Protein AF-A0A7H4PEQ5-F1 (afdb_monomer_lite)

Organism: NCBI:txid1134687

Foldseek 3Di:
DVVVPDCVVLVVCCVPVVVVNVVVLLVVVVVCVVVVLLVLCCVPPNDPVSVCCCVPPVVVVVVVQVVLLVVCCVVPVVCVVPSNLVSDDPVCNVVVVVVVVVVVVVVVVSVLLSVQVVVVVCVVVVNDDDFDWDQPDPPDPSRIDGPVSVVVVVVVVVVLCVVQVDPVSSVVVVSVVVLVVLLVVLVVVLCCCCPVVVDDPVVSVVSSVVSNSD

pLDDT: mean 78.11, std 10.8, range [40.56, 95.12]

Secondary structure (DSSP, 8-state):
-TTTT-HHHHHHHHHHHHHHHHHHHHHHHHHHHHHHHHHHHHHHH-HHHHHHHIIIIIHHHHHHHHHHHHHHHHH-GGGGGSHHHHTS-GGGHHHHHHHHHHHHHHHHHHHHHHHHHHHHHHHHTTSS----PEES-SS-TT-EE-HHHHHHHHHHHHHHHHHH-SHHHHHHHHHHHHHHHHHHHHHHHHHHHHHTS---HHHHHHHHHHHTT-

Sequence (214 aa):
MLQALNPYWAVHFFLEYKTVSFVALGAVVLSITGVEALYADMGHFGKLPIRLAWFSVVLPSLVLNYFGQGALLLKHPEAIKNPFFLLAPEWALIPMLIIAALATVIASQAVISGVFSLTRQAVRLGYLSPMRIIHTSEMESGQIYIPFINWLLYISVVIVIVNFEHSSNLAAAYGIAVTGTMVLTTILFTTVARQNWHWNKFIVALLFGCLYVH

Structure (mmCIF, N/CA/C/O backbone):
data_AF-A0A7H4PEQ5-F1
#
_entry.id   AF-A0A7H4PEQ5-F1
#
loop_
_atom_site.group_PDB
_atom_site.id
_atom_site.type_symbol
_atom_site.label_atom_id
_atom_site.label_alt_id
_atom_site.label_comp_id
_atom_site.label_asym_id
_atom_site.label_entity_id
_atom_site.label_seq_id
_atom_site.pdbx_PDB_ins_code
_atom_site.Cartn_x
_atom_site.Cartn_y
_atom_site.Cartn_z
_atom_site.occupancy
_atom_site.B_iso_or_equiv
_atom_site.auth_seq_id
_atom_site.auth_comp_id
_atom_site.auth_asym_id
_atom_site.auth_atom_id
_atom_site.pdbx_PDB_model_num
ATOM 1 N N . MET A 1 1 ? 7.332 -13.422 -22.592 1.00 53.09 1 MET A N 1
ATOM 2 C CA . MET A 1 1 ? 6.276 -13.580 -21.564 1.00 53.09 1 MET A CA 1
ATOM 3 C C . MET A 1 1 ? 6.271 -14.969 -20.932 1.00 53.09 1 MET A C 1
ATOM 5 O O . MET A 1 1 ? 6.433 -15.031 -19.727 1.00 53.09 1 MET A O 1
ATOM 9 N N . LEU A 1 2 ? 6.175 -16.071 -21.690 1.00 57.81 2 LEU A N 1
ATOM 10 C CA . LEU A 1 2 ? 6.114 -17.436 -21.120 1.00 57.81 2 LEU A CA 1
ATOM 11 C C . LEU A 1 2 ? 7.301 -17.813 -20.209 1.00 57.81 2 LEU A C 1
ATOM 13 O O . LEU A 1 2 ? 7.101 -18.468 -19.194 1.00 57.81 2 LEU A O 1
ATOM 17 N N . GLN A 1 3 ? 8.519 -17.349 -20.509 1.00 64.44 3 GLN A N 1
ATOM 18 C CA . GLN A 1 3 ? 9.679 -17.574 -19.633 1.00 64.44 3 GLN A CA 1
ATOM 19 C C . GLN A 1 3 ? 9.633 -16.758 -18.331 1.00 64.44 3 GLN A C 1
ATOM 21 O O . GLN A 1 3 ? 10.151 -17.227 -17.328 1.00 64.44 3 GLN A O 1
ATOM 26 N N . ALA A 1 4 ? 8.988 -15.585 -18.310 1.00 60.53 4 ALA A N 1
ATOM 27 C CA . ALA A 1 4 ? 8.902 -14.740 -17.112 1.00 60.53 4 ALA A CA 1
ATOM 28 C C . ALA A 1 4 ? 7.968 -15.326 -16.036 1.00 60.53 4 ALA A C 1
ATOM 30 O O . ALA A 1 4 ? 8.094 -14.992 -14.865 1.00 60.53 4 ALA A O 1
ATOM 31 N N . LEU A 1 5 ? 7.054 -16.217 -16.432 1.00 67.56 5 LEU A N 1
ATOM 32 C CA . LEU A 1 5 ? 6.169 -16.958 -15.530 1.00 67.56 5 LEU A CA 1
ATOM 33 C C . LEU A 1 5 ? 6.799 -18.262 -15.014 1.00 67.56 5 LEU A C 1
ATOM 35 O O . LEU A 1 5 ? 6.180 -18.957 -14.212 1.00 67.56 5 LEU A O 1
ATOM 39 N N . ASN A 1 6 ? 7.998 -18.630 -15.480 1.00 76.75 6 ASN A N 1
ATOM 40 C CA . ASN A 1 6 ? 8.637 -19.870 -15.059 1.00 76.75 6 ASN A CA 1
ATOM 41 C C . ASN A 1 6 ? 9.266 -19.694 -13.659 1.00 76.75 6 ASN A C 1
ATOM 43 O O . ASN A 1 6 ? 10.224 -18.923 -13.527 1.00 76.75 6 ASN A O 1
ATOM 47 N N . PRO A 1 7 ? 8.795 -20.431 -12.630 1.00 74.19 7 PRO A N 1
ATOM 48 C CA . PRO A 1 7 ? 9.304 -20.319 -11.261 1.00 74.19 7 PRO A CA 1
ATOM 49 C C . PRO A 1 7 ? 10.787 -20.689 -11.140 1.00 74.19 7 PRO A C 1
ATOM 51 O O . PRO A 1 7 ? 11.443 -20.264 -10.191 1.00 74.19 7 PRO A O 1
ATOM 54 N N . TYR A 1 8 ? 11.340 -21.416 -12.118 1.00 81.06 8 TYR A N 1
ATOM 55 C CA . TYR A 1 8 ? 12.767 -21.716 -12.208 1.00 81.06 8 TYR A CA 1
ATOM 56 C C . TYR A 1 8 ? 13.640 -20.461 -12.089 1.00 81.06 8 TYR A C 1
ATOM 58 O O . TYR A 1 8 ? 14.633 -20.477 -11.369 1.00 81.06 8 TYR A O 1
ATOM 66 N N . TRP A 1 9 ? 13.255 -19.352 -12.731 1.00 78.94 9 TRP A N 1
ATOM 67 C CA . TRP A 1 9 ? 14.039 -18.114 -12.686 1.00 78.94 9 TRP A CA 1
ATOM 68 C C . TRP A 1 9 ? 14.017 -17.451 -11.317 1.00 78.94 9 TRP A C 1
ATOM 70 O O . TRP A 1 9 ? 15.038 -16.922 -10.891 1.00 78.94 9 TRP A O 1
ATOM 80 N N . ALA A 1 10 ? 12.888 -17.518 -10.607 1.00 72.56 10 ALA A N 1
ATOM 81 C CA . ALA A 1 10 ? 12.806 -17.023 -9.240 1.00 72.56 10 ALA A CA 1
ATOM 82 C C . ALA A 1 10 ? 13.719 -17.846 -8.320 1.00 72.56 10 ALA A C 1
ATOM 84 O O . ALA A 1 10 ? 14.549 -17.280 -7.615 1.00 72.56 10 ALA A O 1
ATOM 85 N N . VAL A 1 11 ? 13.636 -19.180 -8.384 1.00 79.44 11 VAL A N 1
ATOM 86 C CA . VAL A 1 11 ? 14.486 -20.078 -7.582 1.00 79.44 11 VAL A CA 1
ATOM 87 C C . VAL A 1 11 ? 15.968 -19.862 -7.889 1.00 79.44 11 VAL A C 1
ATOM 89 O O . VAL A 1 11 ? 16.766 -19.688 -6.972 1.00 79.44 11 VAL A O 1
ATOM 92 N N . HIS A 1 12 ? 16.336 -19.804 -9.169 1.00 82.69 12 HIS A N 1
ATOM 93 C CA . HIS A 1 12 ? 17.710 -19.537 -9.586 1.00 82.69 12 HIS A CA 1
ATOM 94 C C . HIS A 1 12 ? 18.191 -18.165 -9.100 1.00 82.69 12 HIS A C 1
ATOM 96 O O . HIS A 1 12 ? 19.315 -18.036 -8.626 1.00 82.69 12 HIS A O 1
ATOM 102 N N . PHE A 1 13 ? 17.337 -17.140 -9.164 1.00 78.75 13 PHE A N 1
ATOM 103 C CA . PHE A 1 13 ? 17.663 -15.812 -8.660 1.00 78.75 13 PHE A CA 1
ATOM 104 C C . PHE A 1 13 ? 17.960 -15.830 -7.156 1.00 78.75 13 PHE A C 1
ATOM 106 O O . PHE A 1 13 ? 18.953 -15.238 -6.745 1.00 78.75 13 PHE A O 1
ATOM 113 N N . PHE A 1 14 ? 17.170 -16.542 -6.344 1.00 79.62 14 PHE A N 1
ATOM 114 C CA . PHE A 1 14 ? 17.426 -16.692 -4.903 1.00 79.62 14 PHE A CA 1
ATOM 115 C C . PHE A 1 14 ? 18.704 -17.470 -4.585 1.00 79.62 14 PHE A C 1
ATOM 117 O O . PHE A 1 14 ? 19.413 -17.119 -3.640 1.00 79.62 14 PHE A O 1
ATOM 124 N N . LEU A 1 15 ? 18.999 -18.518 -5.354 1.00 83.56 15 LEU A N 1
ATOM 125 C CA . LEU A 1 15 ? 20.190 -19.343 -5.149 1.00 83.56 15 LEU A CA 1
ATOM 126 C C . LEU A 1 15 ? 21.478 -18.596 -5.516 1.00 83.56 15 LEU A C 1
ATOM 128 O O . LEU A 1 15 ? 22.458 -18.682 -4.773 1.00 83.56 15 LEU A O 1
ATOM 132 N N . GLU A 1 16 ? 21.447 -17.840 -6.614 1.00 83.94 16 GLU A N 1
ATOM 133 C CA . GLU A 1 16 ? 22.607 -17.136 -7.164 1.00 83.94 16 GLU A CA 1
ATOM 134 C C . GLU A 1 16 ? 22.878 -15.808 -6.439 1.00 83.94 16 GLU A C 1
ATOM 136 O O . GLU A 1 16 ? 24.006 -15.528 -6.037 1.00 83.94 16 GLU A O 1
ATOM 141 N N . TYR A 1 17 ? 21.838 -14.996 -6.210 1.00 77.19 17 TYR A N 1
ATOM 142 C CA . TYR A 1 17 ? 21.989 -13.605 -5.766 1.00 77.19 17 TYR A CA 1
ATOM 143 C C . TYR A 1 17 ? 21.613 -13.352 -4.299 1.00 77.19 17 TYR A C 1
ATOM 145 O O . TYR A 1 17 ? 21.688 -12.206 -3.858 1.00 77.19 17 TYR A O 1
ATOM 153 N N . LYS A 1 18 ? 21.256 -14.397 -3.534 1.00 80.38 18 LYS A N 1
ATOM 154 C CA . LYS A 1 18 ? 21.030 -14.448 -2.069 1.00 80.38 18 LYS A CA 1
ATOM 155 C C . LYS A 1 18 ? 20.642 -13.114 -1.416 1.00 80.38 18 LYS A C 1
ATOM 157 O O . LYS A 1 18 ? 19.459 -12.828 -1.259 1.00 80.38 18 LYS A O 1
ATOM 162 N N . THR A 1 19 ? 21.624 -12.298 -1.021 1.00 71.31 19 THR A N 1
ATOM 163 C CA . THR A 1 19 ? 21.421 -11.014 -0.331 1.00 71.31 19 THR A CA 1
ATOM 164 C C . THR A 1 19 ? 20.636 -10.007 -1.173 1.00 71.31 19 THR A C 1
ATOM 166 O O . THR A 1 19 ? 19.740 -9.346 -0.660 1.00 71.31 19 THR A O 1
ATOM 169 N N . VAL A 1 20 ? 20.922 -9.907 -2.472 1.00 73.56 20 VAL A N 1
ATOM 170 C CA . VAL A 1 20 ? 20.183 -9.030 -3.395 1.00 73.56 20 VAL A CA 1
ATOM 171 C C . VAL A 1 20 ? 18.757 -9.539 -3.576 1.00 73.56 20 VAL A C 1
ATOM 173 O O . VAL A 1 20 ? 17.820 -8.747 -3.587 1.00 73.56 20 VAL A O 1
ATOM 176 N N . SER A 1 21 ? 18.568 -10.856 -3.643 1.00 69.00 21 SER A N 1
ATOM 177 C CA . SER A 1 21 ? 17.240 -11.470 -3.741 1.00 69.00 21 SER A CA 1
ATOM 178 C C . SER A 1 21 ? 16.410 -11.253 -2.479 1.00 69.00 21 SER A C 1
ATOM 180 O O . SER A 1 21 ? 15.207 -11.022 -2.562 1.00 69.00 21 SER A O 1
ATOM 182 N N . PHE A 1 22 ? 17.055 -11.258 -1.312 1.00 69.38 22 PHE A N 1
ATOM 183 C CA . PHE A 1 22 ? 16.429 -10.910 -0.042 1.00 69.38 22 PHE A CA 1
ATOM 184 C C . PHE A 1 22 ? 15.996 -9.437 -0.001 1.00 69.38 22 PHE A C 1
ATOM 186 O O . PHE A 1 22 ? 14.873 -9.136 0.392 1.00 69.38 22 PHE A O 1
ATOM 193 N N . VAL A 1 23 ? 16.834 -8.512 -0.476 1.00 69.19 23 VAL A N 1
ATOM 194 C CA . VAL A 1 23 ? 16.448 -7.093 -0.595 1.00 69.19 23 VAL A CA 1
ATOM 195 C C . VAL A 1 23 ? 15.315 -6.912 -1.615 1.00 69.19 23 VAL A C 1
ATOM 197 O O . VAL A 1 23 ? 14.383 -6.147 -1.374 1.00 69.19 23 VAL A O 1
ATOM 200 N N . ALA A 1 24 ? 15.341 -7.655 -2.724 1.00 72.44 24 ALA A N 1
ATOM 201 C CA . ALA A 1 24 ? 14.288 -7.632 -3.735 1.00 72.44 24 ALA A CA 1
ATOM 202 C C . ALA A 1 24 ? 12.939 -8.144 -3.198 1.00 72.44 24 ALA A C 1
ATOM 204 O O . ALA A 1 24 ? 11.901 -7.606 -3.579 1.00 72.44 24 ALA A O 1
ATOM 205 N N . LEU A 1 25 ? 12.932 -9.117 -2.275 1.00 71.12 25 LEU A N 1
ATOM 206 C CA . LEU A 1 25 ? 11.709 -9.524 -1.572 1.00 71.12 25 LEU A CA 1
ATOM 207 C C . LEU A 1 25 ? 11.070 -8.355 -0.824 1.00 71.12 25 LEU A C 1
ATOM 2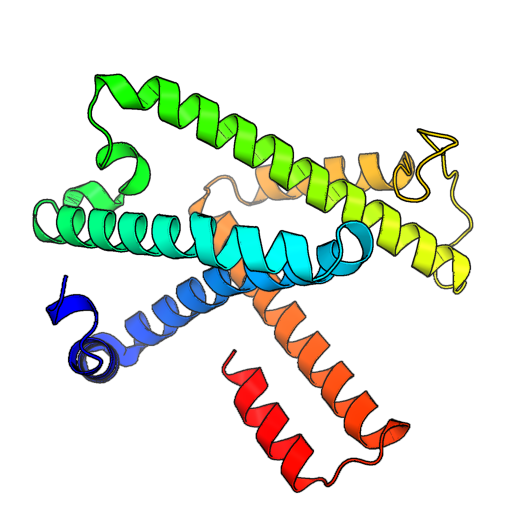09 O O . LEU A 1 25 ? 9.855 -8.223 -0.873 1.00 71.12 25 LEU A O 1
ATOM 213 N N . GLY A 1 26 ? 11.859 -7.463 -0.219 1.00 65.69 26 GLY A N 1
ATOM 214 C CA . GLY A 1 26 ? 11.329 -6.253 0.415 1.00 65.69 26 GLY A CA 1
ATOM 215 C C . GLY A 1 26 ? 10.531 -5.375 -0.557 1.00 65.69 26 GLY A C 1
ATOM 216 O O . GLY A 1 26 ? 9.466 -4.875 -0.205 1.00 65.69 26 GLY A O 1
ATOM 217 N N . ALA A 1 27 ? 10.986 -5.248 -1.809 1.00 69.12 27 ALA A N 1
ATOM 218 C CA . ALA A 1 27 ? 10.250 -4.536 -2.857 1.00 69.12 27 ALA A CA 1
ATOM 219 C C . ALA A 1 27 ? 8.964 -5.272 -3.288 1.00 69.12 27 ALA A C 1
ATOM 221 O O . ALA A 1 27 ? 7.963 -4.630 -3.602 1.00 69.12 27 ALA A O 1
ATOM 222 N N . VAL A 1 28 ? 8.967 -6.610 -3.273 1.00 73.31 28 VAL A N 1
ATOM 223 C CA . VAL A 1 28 ? 7.765 -7.422 -3.529 1.00 73.31 28 VAL A CA 1
ATOM 224 C C . VAL A 1 28 ? 6.752 -7.258 -2.399 1.00 73.31 28 VAL A C 1
ATOM 226 O O . VAL A 1 28 ? 5.585 -6.995 -2.678 1.00 73.31 28 VAL A O 1
ATOM 229 N N . VAL A 1 29 ? 7.187 -7.325 -1.141 1.00 66.81 29 VAL A N 1
ATOM 230 C CA . VAL A 1 29 ? 6.341 -7.068 0.035 1.00 66.81 29 VAL A CA 1
ATOM 231 C C . VAL A 1 29 ? 5.721 -5.677 -0.073 1.00 66.81 29 VAL A C 1
ATOM 233 O O . VAL A 1 29 ? 4.505 -5.540 -0.012 1.00 66.81 29 VAL A O 1
ATOM 236 N N . LEU A 1 30 ? 6.524 -4.657 -0.392 1.00 67.19 30 LEU A N 1
ATOM 237 C CA . LEU A 1 30 ? 6.064 -3.291 -0.661 1.00 67.19 30 LEU A CA 1
ATOM 238 C C . LEU A 1 30 ? 5.011 -3.183 -1.776 1.00 67.19 30 LEU A C 1
ATOM 240 O O . LEU A 1 30 ? 4.223 -2.246 -1.754 1.00 67.19 30 LEU A O 1
ATOM 244 N N . SER A 1 31 ? 4.968 -4.106 -2.740 1.00 70.31 31 SER A N 1
ATOM 245 C CA . SER A 1 31 ? 3.907 -4.128 -3.758 1.00 70.31 31 SER A CA 1
ATOM 246 C C . SER A 1 31 ? 2.585 -4.704 -3.229 1.00 70.31 31 SER A C 1
ATOM 248 O O . SER A 1 31 ? 1.511 -4.327 -3.698 1.00 70.31 31 SER A O 1
ATOM 250 N N . ILE A 1 32 ? 2.651 -5.583 -2.223 1.00 66.44 32 ILE A N 1
ATOM 251 C CA . ILE A 1 32 ? 1.494 -6.237 -1.595 1.00 66.44 32 ILE A CA 1
ATOM 252 C C . ILE A 1 32 ? 0.783 -5.288 -0.621 1.00 66.44 32 ILE A C 1
ATOM 254 O O . ILE A 1 32 ? -0.436 -5.363 -0.482 1.00 66.44 32 ILE A O 1
ATOM 258 N N . THR A 1 33 ? 1.496 -4.340 -0.014 1.00 66.31 33 THR A N 1
ATOM 259 C CA . THR A 1 33 ? 0.943 -3.355 0.943 1.00 66.31 33 THR A CA 1
ATOM 260 C C . THR A 1 33 ? -0.212 -2.528 0.363 1.00 66.31 33 THR A C 1
ATOM 262 O O . THR A 1 33 ? -1.133 -2.144 1.082 1.00 66.31 33 THR A O 1
ATOM 265 N N . GLY A 1 34 ? -0.235 -2.310 -0.957 1.00 64.44 34 GLY A N 1
ATOM 266 C CA . GLY A 1 34 ? -1.354 -1.654 -1.642 1.00 64.44 34 GLY A CA 1
ATOM 267 C C . GLY A 1 34 ? -2.674 -2.435 -1.553 1.00 64.44 34 GLY A C 1
ATOM 268 O O . GLY A 1 34 ? -3.752 -1.842 -1.602 1.00 64.44 34 GLY A O 1
ATOM 269 N N . VAL A 1 35 ? -2.609 -3.757 -1.374 1.00 66.19 35 VAL A N 1
ATOM 270 C CA . VAL A 1 35 ? -3.782 -4.630 -1.212 1.00 66.19 35 VAL A CA 1
ATOM 271 C C . VAL A 1 35 ? -4.414 -4.464 0.173 1.00 66.19 35 VAL A C 1
ATOM 273 O O . VAL A 1 35 ? -5.633 -4.570 0.302 1.00 66.19 35 VAL A O 1
ATOM 276 N N . GLU A 1 36 ? -3.630 -4.153 1.206 1.00 64.62 36 GLU A N 1
ATOM 277 C CA . GLU A 1 36 ? -4.155 -3.904 2.557 1.00 64.62 36 GLU A CA 1
ATOM 278 C C . GLU A 1 36 ? -4.997 -2.626 2.607 1.00 64.62 36 GLU A C 1
ATOM 280 O O . GLU A 1 36 ? -6.081 -2.615 3.194 1.00 64.62 36 GLU A O 1
ATOM 285 N N . ALA A 1 37 ? -4.548 -1.569 1.921 1.00 63.56 37 ALA A N 1
ATOM 286 C CA . ALA A 1 37 ? -5.325 -0.342 1.761 1.00 63.56 37 ALA A CA 1
ATOM 287 C C . ALA A 1 37 ? -6.653 -0.614 1.030 1.00 63.56 37 ALA A C 1
ATOM 289 O O . ALA A 1 37 ? -7.713 -0.170 1.468 1.00 63.56 37 ALA A O 1
ATOM 290 N N . LEU A 1 38 ? -6.618 -1.443 -0.019 1.00 66.38 38 LEU A N 1
ATOM 291 C CA . LEU A 1 38 ? -7.815 -1.878 -0.740 1.00 66.38 38 LEU A CA 1
ATOM 292 C C . LEU A 1 38 ? -8.780 -2.681 0.153 1.00 66.38 38 LEU A C 1
ATOM 294 O O . LEU A 1 38 ? -9.998 -2.589 -0.002 1.00 66.38 38 LEU A O 1
ATOM 298 N N . TYR A 1 39 ? -8.249 -3.470 1.092 1.00 61.69 39 TYR A N 1
ATOM 299 C CA . TYR A 1 39 ? -9.054 -4.210 2.062 1.00 61.69 39 TYR A CA 1
ATOM 300 C C . TYR A 1 39 ? -9.727 -3.279 3.078 1.00 61.69 39 TYR A C 1
ATOM 302 O O . TYR A 1 39 ? -10.905 -3.466 3.387 1.00 61.69 39 TYR A O 1
ATOM 310 N N . ALA A 1 40 ? -9.027 -2.245 3.553 1.00 61.09 40 ALA A N 1
ATOM 311 C CA . ALA A 1 40 ? -9.605 -1.229 4.434 1.00 61.09 40 ALA A CA 1
ATOM 312 C C . ALA A 1 40 ? -10.780 -0.484 3.765 1.00 61.09 40 ALA A C 1
ATOM 314 O O . ALA A 1 40 ? -11.806 -0.233 4.405 1.00 61.09 40 ALA A O 1
ATOM 315 N N . ASP A 1 41 ? -10.683 -0.232 2.458 1.00 64.19 41 ASP A N 1
ATOM 316 C CA . ASP A 1 41 ? -11.733 0.422 1.669 1.00 64.19 41 ASP A CA 1
ATOM 317 C C . ASP A 1 41 ? -12.949 -0.479 1.368 1.00 64.19 41 ASP A C 1
ATOM 319 O O . ASP A 1 41 ? -14.023 0.021 1.007 1.00 64.19 41 ASP A O 1
ATOM 323 N N . MET A 1 42 ? -12.863 -1.800 1.603 1.00 65.56 42 MET A N 1
ATOM 324 C CA . MET A 1 42 ? -14.026 -2.699 1.488 1.00 65.56 42 MET A CA 1
ATOM 325 C C . MET A 1 42 ? -15.165 -2.326 2.436 1.00 65.56 42 MET A C 1
ATOM 327 O O . MET A 1 42 ? -16.320 -2.627 2.129 1.00 65.56 42 MET A O 1
ATOM 331 N N . GLY A 1 43 ? -14.867 -1.652 3.550 1.00 58.31 43 GLY A N 1
ATOM 332 C CA . GLY A 1 43 ? -15.881 -1.152 4.477 1.00 58.31 43 GLY A CA 1
ATOM 333 C C . GLY A 1 43 ? -16.780 -0.059 3.886 1.00 58.31 43 GLY A C 1
ATOM 334 O O . GLY A 1 43 ? -17.923 0.058 4.315 1.00 58.31 43 GLY A O 1
ATOM 335 N N . HIS A 1 44 ? -16.296 0.704 2.897 1.00 61.78 44 HIS A N 1
ATOM 336 C CA . HIS A 1 44 ? -17.050 1.788 2.250 1.00 61.78 44 HIS A CA 1
ATOM 337 C C . HIS A 1 44 ? -17.716 1.351 0.940 1.00 61.78 44 HIS A C 1
ATOM 339 O O . HIS A 1 44 ? -18.877 1.669 0.707 1.00 61.78 44 HIS A O 1
ATOM 345 N N . PHE A 1 45 ? -17.004 0.605 0.088 1.00 68.81 45 PHE A N 1
ATOM 346 C CA . PHE A 1 45 ? -17.484 0.261 -1.261 1.00 68.81 45 PHE A CA 1
ATOM 347 C C . PHE A 1 45 ? -18.079 -1.149 -1.375 1.00 68.81 45 PHE A C 1
ATOM 349 O O . PHE A 1 45 ? -18.736 -1.481 -2.363 1.00 68.81 45 PHE A O 1
ATOM 356 N N . GLY A 1 46 ? -17.849 -2.000 -0.374 1.00 73.50 46 GLY A N 1
ATOM 357 C CA . GLY A 1 46 ? -18.236 -3.404 -0.402 1.00 73.50 46 GLY A CA 1
ATOM 358 C C . GLY A 1 46 ? -17.293 -4.290 -1.225 1.00 73.50 46 GLY A C 1
ATOM 359 O O . GLY A 1 46 ? -16.508 -3.857 -2.067 1.00 73.50 46 GLY A O 1
ATOM 360 N N . LYS A 1 47 ? -17.382 -5.601 -0.982 1.00 80.56 47 LYS A N 1
ATOM 361 C CA . LYS A 1 47 ? -16.454 -6.611 -1.527 1.00 80.56 47 LYS A CA 1
ATOM 362 C C . LYS A 1 47 ? -16.532 -6.822 -3.046 1.00 80.56 47 LYS A C 1
ATOM 364 O O . LYS A 1 47 ? -15.537 -7.205 -3.657 1.00 80.56 47 LYS A O 1
ATOM 369 N N . LEU A 1 48 ? -17.711 -6.652 -3.652 1.00 83.44 48 LEU A N 1
ATOM 370 C CA . LEU A 1 48 ? -17.953 -7.021 -5.054 1.00 83.44 48 LEU A CA 1
ATOM 371 C C . LEU A 1 48 ? -17.352 -6.008 -6.050 1.00 83.44 48 LEU A C 1
ATOM 373 O O . LEU A 1 48 ? -16.620 -6.458 -6.933 1.00 83.44 48 LEU A O 1
ATOM 377 N N . PRO A 1 49 ? -17.569 -4.682 -5.911 1.00 83.94 49 PRO A N 1
ATOM 378 C CA . PRO A 1 49 ? -16.976 -3.696 -6.820 1.00 83.94 49 PRO A CA 1
ATOM 379 C C . PRO A 1 49 ? -15.447 -3.730 -6.803 1.00 83.94 49 PRO A C 1
ATOM 381 O O . PRO A 1 49 ? -14.816 -3.743 -7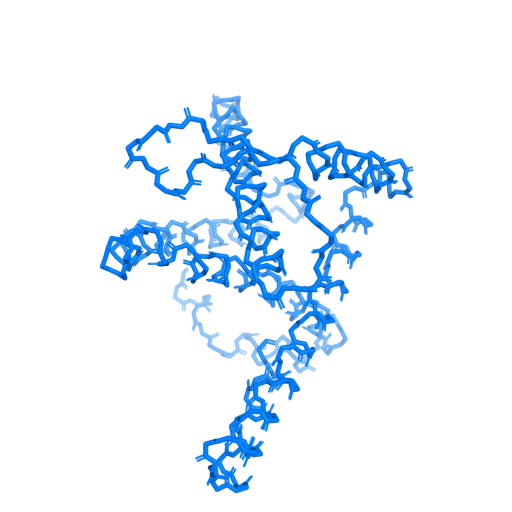.858 1.00 83.94 49 PRO A O 1
ATOM 384 N N . ILE A 1 50 ? -14.855 -3.848 -5.611 1.00 81.81 50 ILE A N 1
ATOM 385 C CA . ILE A 1 50 ? -13.402 -3.935 -5.426 1.00 81.81 50 ILE A CA 1
ATOM 386 C C . ILE A 1 50 ? -12.829 -5.170 -6.119 1.00 81.81 50 ILE A C 1
ATOM 388 O O . ILE A 1 50 ? -11.848 -5.074 -6.854 1.00 81.81 50 ILE A O 1
ATOM 392 N N . ARG A 1 51 ? -13.459 -6.337 -5.937 1.00 82.94 51 ARG A N 1
ATOM 393 C CA . ARG A 1 51 ? -13.005 -7.578 -6.570 1.00 82.94 51 ARG A CA 1
ATOM 394 C C . ARG A 1 51 ? -13.061 -7.479 -8.093 1.00 82.94 51 ARG A C 1
ATOM 396 O O . ARG A 1 51 ? -12.111 -7.880 -8.759 1.00 82.94 51 ARG A O 1
ATOM 403 N N . LEU A 1 52 ? -14.152 -6.944 -8.638 1.00 86.12 52 LEU A N 1
ATOM 404 C CA . LEU A 1 52 ? -14.296 -6.767 -10.080 1.00 86.12 52 LEU A CA 1
ATOM 405 C C . LEU A 1 52 ? -13.228 -5.817 -10.622 1.00 86.12 52 LEU A C 1
ATOM 407 O O . LEU A 1 52 ? -12.508 -6.209 -11.535 1.00 86.12 52 LEU A O 1
ATOM 411 N N . ALA A 1 53 ? -13.058 -4.629 -10.036 1.00 85.56 53 ALA A N 1
ATOM 412 C CA . ALA A 1 53 ? -12.040 -3.668 -10.464 1.00 85.56 53 ALA A CA 1
ATOM 413 C C . ALA A 1 53 ? -10.622 -4.264 -10.407 1.00 85.56 53 ALA A C 1
ATOM 415 O O . ALA A 1 53 ? -9.843 -4.121 -11.353 1.00 85.56 53 ALA A O 1
ATOM 416 N N . TRP A 1 54 ? -10.315 -5.002 -9.335 1.00 84.75 54 TRP A N 1
ATOM 417 C CA . TRP A 1 54 ? -9.018 -5.643 -9.157 1.00 84.75 54 TRP A CA 1
ATOM 418 C C . TRP A 1 54 ? -8.722 -6.680 -10.242 1.00 84.75 54 TRP A C 1
ATOM 420 O O . TRP A 1 54 ? -7.716 -6.576 -10.938 1.00 84.75 54 TRP A O 1
ATOM 430 N N . PHE A 1 55 ? -9.601 -7.670 -10.415 1.00 85.75 55 PHE A N 1
ATOM 431 C CA . PHE A 1 55 ? -9.336 -8.792 -11.317 1.00 85.75 55 PHE A CA 1
ATOM 432 C C . PHE A 1 55 ? -9.560 -8.465 -12.797 1.00 85.75 55 PHE A C 1
ATOM 434 O O . PHE A 1 55 ? -8.957 -9.120 -13.643 1.00 85.75 55 PHE A O 1
ATOM 441 N N . SER A 1 56 ? -10.393 -7.472 -13.126 1.00 87.81 56 SER A N 1
ATOM 442 C CA . SER A 1 56 ? -10.664 -7.101 -14.523 1.00 87.81 56 SER A CA 1
ATOM 443 C C . SER A 1 56 ? -9.730 -6.024 -15.073 1.00 87.81 56 SER A C 1
ATOM 445 O O . SER A 1 56 ? -9.409 -6.069 -16.257 1.00 87.81 56 SER A O 1
ATOM 447 N N . VAL A 1 57 ? -9.275 -5.078 -14.242 1.00 86.94 57 VAL A N 1
ATOM 448 C CA . VAL A 1 57 ? -8.504 -3.915 -14.713 1.00 86.94 57 VAL A CA 1
ATOM 449 C C . VAL A 1 57 ? -7.136 -3.840 -14.053 1.00 86.94 57 VAL A C 1
ATOM 451 O O . VAL A 1 57 ? -6.125 -3.830 -14.756 1.00 86.94 57 VAL A O 1
ATOM 454 N N . VAL A 1 58 ? -7.079 -3.803 -12.719 1.00 86.19 58 VAL A N 1
ATOM 455 C CA . VAL A 1 58 ? -5.836 -3.485 -11.995 1.00 86.19 58 VAL A CA 1
ATOM 456 C C . VAL A 1 58 ? -4.792 -4.583 -12.172 1.00 86.19 58 VAL A C 1
ATOM 458 O O . VAL A 1 58 ? -3.692 -4.310 -12.647 1.00 86.19 58 VAL A O 1
ATOM 461 N N . LEU A 1 59 ? -5.139 -5.832 -11.856 1.00 85.50 59 LEU A N 1
ATOM 462 C CA . LEU A 1 59 ? -4.211 -6.959 -11.916 1.00 85.50 59 LEU A CA 1
ATOM 463 C C . LEU A 1 59 ? -3.688 -7.205 -13.345 1.00 85.50 59 LEU A C 1
ATOM 465 O O . LEU A 1 59 ? -2.467 -7.264 -13.504 1.00 85.50 59 LEU A O 1
ATOM 469 N N . PRO A 1 60 ? -4.530 -7.281 -14.400 1.00 87.62 60 PRO A N 1
ATOM 470 C CA . PRO A 1 60 ? -4.027 -7.421 -15.766 1.00 87.62 60 PRO A CA 1
ATOM 471 C C . PRO A 1 60 ? -3.111 -6.264 -16.184 1.00 87.62 60 PRO A C 1
ATOM 473 O O . PRO A 1 60 ? -2.062 -6.498 -16.784 1.00 87.62 60 PRO A O 1
ATOM 476 N N . SER A 1 61 ? -3.466 -5.024 -15.829 1.00 86.56 61 SER A N 1
ATOM 477 C CA . SER A 1 61 ? -2.671 -3.842 -16.185 1.00 86.56 61 SER A CA 1
ATOM 478 C C . SER A 1 61 ? -1.308 -3.833 -15.494 1.00 86.56 61 SER A C 1
ATOM 480 O O . SER A 1 61 ? -0.300 -3.558 -16.144 1.00 86.56 61 SER A O 1
ATOM 482 N N . LEU A 1 62 ? -1.252 -4.181 -14.203 1.00 85.38 62 LEU A N 1
ATOM 483 C CA . LEU A 1 62 ? -0.000 -4.279 -13.446 1.00 85.38 62 LEU A CA 1
ATOM 484 C C . LEU A 1 62 ? 0.918 -5.360 -14.017 1.00 85.38 62 LEU A C 1
ATOM 486 O O . LEU A 1 62 ? 2.103 -5.115 -14.229 1.00 85.38 62 LEU A O 1
ATOM 490 N N . VAL A 1 63 ? 0.365 -6.536 -14.323 1.00 85.88 63 VAL A N 1
ATOM 491 C CA . VAL A 1 63 ? 1.122 -7.647 -14.913 1.00 85.88 63 VAL A CA 1
ATOM 492 C C . VAL A 1 63 ? 1.721 -7.242 -16.261 1.00 85.88 63 VAL A C 1
ATOM 494 O O . VAL A 1 63 ? 2.913 -7.447 -16.496 1.00 85.88 63 VAL A O 1
ATOM 497 N N . LEU A 1 64 ? 0.925 -6.623 -17.138 1.00 85.62 64 LEU A N 1
ATOM 498 C CA . LEU A 1 64 ? 1.410 -6.128 -18.427 1.00 85.62 64 LEU A CA 1
ATOM 499 C C . LEU A 1 64 ? 2.485 -5.049 -18.258 1.00 85.62 64 LEU A C 1
ATOM 501 O O . LEU A 1 64 ? 3.493 -5.081 -18.965 1.00 85.62 64 LEU A O 1
ATOM 505 N N . ASN A 1 65 ? 2.303 -4.128 -17.311 1.00 86.56 65 ASN A N 1
ATOM 506 C CA . ASN A 1 65 ? 3.262 -3.063 -17.049 1.00 86.56 65 ASN A CA 1
ATOM 507 C C . ASN A 1 65 ? 4.607 -3.616 -16.551 1.00 86.56 65 ASN A C 1
ATOM 509 O O . ASN A 1 65 ? 5.643 -3.273 -17.118 1.00 86.56 65 ASN A O 1
ATOM 513 N N . TYR A 1 66 ? 4.607 -4.529 -15.574 1.00 84.62 66 TYR A N 1
ATOM 514 C CA . TYR A 1 66 ? 5.839 -5.146 -15.076 1.00 84.62 66 TYR A CA 1
ATOM 515 C C . TYR A 1 66 ? 6.544 -5.991 -16.137 1.00 84.62 66 TYR A C 1
ATOM 517 O O . TYR A 1 66 ? 7.767 -5.914 -16.265 1.00 84.62 66 TYR A O 1
ATOM 525 N N . PHE A 1 67 ? 5.803 -6.745 -16.955 1.00 84.56 67 PHE A N 1
ATOM 526 C CA . PHE A 1 67 ? 6.407 -7.464 -18.078 1.00 84.56 67 PHE A CA 1
ATOM 527 C C . PHE A 1 67 ? 7.005 -6.524 -19.122 1.00 84.56 67 PHE A C 1
ATOM 529 O O . PHE A 1 67 ? 8.077 -6.815 -19.654 1.00 84.56 67 PHE A O 1
ATOM 536 N N . GLY A 1 68 ? 6.350 -5.395 -19.391 1.00 83.75 68 GLY A N 1
ATOM 537 C CA . GLY A 1 68 ? 6.885 -4.351 -20.251 1.00 83.75 68 GLY A CA 1
ATOM 538 C C . GLY A 1 68 ? 8.194 -3.775 -19.706 1.00 83.75 68 GLY A C 1
ATOM 539 O O . GLY A 1 68 ? 9.186 -3.727 -20.432 1.00 83.75 68 GLY A O 1
ATOM 540 N N . GLN A 1 69 ? 8.225 -3.394 -18.424 1.00 84.19 69 GLN A N 1
ATOM 541 C CA . GLN A 1 69 ? 9.426 -2.846 -17.783 1.00 84.19 69 GLN A CA 1
ATOM 542 C C . GLN A 1 69 ? 10.573 -3.865 -17.767 1.00 84.19 69 GLN A C 1
ATOM 544 O O . GLN A 1 69 ? 11.711 -3.518 -18.073 1.00 84.19 69 GLN A O 1
ATOM 549 N N . GLY A 1 70 ? 10.275 -5.138 -17.490 1.00 82.44 70 GLY A N 1
ATOM 550 C CA . GLY A 1 70 ? 11.257 -6.219 -17.564 1.00 82.44 70 GLY A CA 1
ATOM 551 C C . GLY A 1 70 ? 11.827 -6.401 -18.974 1.00 82.44 70 GLY A C 1
ATOM 552 O O . GLY A 1 70 ? 13.038 -6.514 -19.142 1.00 82.44 70 GLY A O 1
ATOM 553 N N . ALA A 1 71 ? 10.981 -6.367 -20.008 1.00 82.94 71 ALA A N 1
ATOM 554 C CA . ALA A 1 71 ? 11.432 -6.449 -21.397 1.00 82.94 71 ALA A CA 1
ATOM 555 C C . ALA A 1 71 ? 12.281 -5.235 -21.819 1.00 82.94 71 ALA A C 1
ATOM 557 O O . ALA A 1 71 ? 13.240 -5.400 -22.575 1.00 82.94 71 ALA A O 1
ATOM 558 N N . LEU A 1 72 ? 11.949 -4.038 -21.323 1.00 82.62 72 LEU A N 1
ATOM 559 C CA . LEU A 1 72 ? 12.724 -2.820 -21.550 1.00 82.62 72 LEU A CA 1
ATOM 560 C C . LEU A 1 72 ? 14.112 -2.926 -20.911 1.00 82.62 72 LEU A C 1
ATOM 562 O O . LEU A 1 72 ? 15.105 -2.688 -21.590 1.00 82.62 72 LEU A O 1
ATOM 566 N N . LEU A 1 73 ? 14.192 -3.351 -19.649 1.00 82.56 73 LEU A N 1
ATOM 567 C CA . LEU A 1 73 ? 15.455 -3.494 -18.918 1.00 82.56 73 LEU A CA 1
ATOM 568 C C . LEU A 1 73 ? 16.380 -4.555 -19.526 1.00 82.56 73 LEU A C 1
ATOM 570 O O . LEU A 1 73 ? 17.593 -4.365 -19.540 1.00 82.56 73 LEU A O 1
ATOM 574 N N . LEU A 1 74 ? 15.823 -5.640 -20.078 1.00 82.12 74 LEU A N 1
ATOM 575 C CA . LEU A 1 74 ? 16.606 -6.661 -20.785 1.00 82.12 74 LEU A CA 1
ATOM 576 C C . LEU A 1 74 ? 17.261 -6.131 -22.072 1.00 82.12 74 LEU A C 1
ATOM 578 O O . LEU A 1 74 ? 18.297 -6.650 -22.478 1.00 82.12 74 LEU A O 1
ATOM 582 N N . LYS A 1 75 ? 16.666 -5.125 -22.725 1.00 82.25 75 LYS A N 1
ATOM 583 C CA . LYS A 1 75 ? 17.212 -4.504 -23.945 1.00 82.25 75 LYS A CA 1
ATOM 584 C C . LYS A 1 75 ? 18.067 -3.271 -23.655 1.00 82.25 75 LYS A C 1
ATOM 586 O O . LYS A 1 75 ? 19.058 -3.044 -24.340 1.00 82.25 75 LYS A O 1
ATOM 591 N N . HIS A 1 76 ? 17.682 -2.488 -22.653 1.00 82.31 76 HIS A N 1
ATOM 592 C CA . HIS A 1 76 ? 18.299 -1.219 -22.284 1.00 82.31 76 HIS A CA 1
ATOM 593 C C . HIS A 1 76 ? 18.468 -1.144 -20.759 1.00 82.31 76 HIS A C 1
ATOM 595 O O . HIS A 1 76 ? 17.621 -0.569 -20.069 1.00 82.31 76 HIS A O 1
ATOM 601 N N . PRO A 1 77 ? 19.571 -1.691 -20.213 1.00 78.25 77 PRO A N 1
ATOM 602 C CA . PRO A 1 77 ? 19.826 -1.694 -18.769 1.00 78.25 77 PRO A CA 1
ATOM 603 C C . PRO A 1 77 ? 19.874 -0.288 -18.148 1.00 78.25 77 PRO A C 1
ATOM 605 O O . PRO A 1 77 ? 19.542 -0.102 -16.979 1.00 78.25 77 PRO A O 1
ATOM 608 N N . GLU A 1 78 ? 20.230 0.725 -18.941 1.00 77.38 78 GLU A N 1
ATOM 609 C CA . GLU A 1 78 ? 20.285 2.134 -18.528 1.00 77.38 78 GLU A CA 1
ATOM 610 C C . GLU A 1 78 ? 18.909 2.718 -18.155 1.00 77.38 78 GLU A C 1
ATOM 612 O O . GLU A 1 78 ? 18.830 3.707 -17.421 1.00 77.38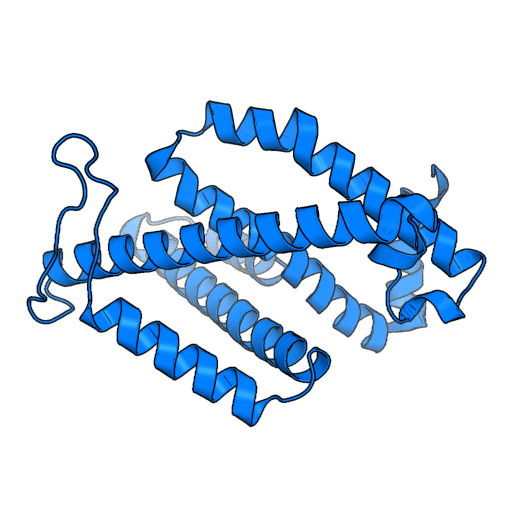 78 GLU A O 1
ATOM 617 N N . ALA A 1 79 ? 17.812 2.082 -18.587 1.00 76.19 79 ALA A N 1
ATOM 618 C CA . ALA A 1 79 ? 16.449 2.513 -18.287 1.00 76.19 79 ALA A CA 1
ATOM 619 C C . ALA A 1 79 ? 16.044 2.319 -16.812 1.00 76.19 79 ALA A C 1
ATOM 621 O O . ALA A 1 79 ? 14.959 2.748 -16.420 1.00 76.19 79 ALA A O 1
ATOM 622 N N . ILE A 1 80 ? 16.909 1.732 -15.971 1.00 73.88 80 ILE A N 1
ATOM 623 C CA . ILE A 1 80 ? 16.646 1.475 -14.545 1.00 73.88 80 ILE A CA 1
ATOM 624 C C . ILE A 1 80 ? 16.316 2.742 -13.740 1.00 73.88 80 ILE A C 1
ATOM 626 O O . ILE A 1 80 ? 15.681 2.653 -12.694 1.00 73.88 80 ILE A O 1
ATOM 630 N N . LYS A 1 81 ? 16.702 3.928 -14.234 1.00 72.19 81 LYS A N 1
ATOM 631 C CA . LYS A 1 81 ? 16.416 5.207 -13.569 1.00 72.19 81 LYS A CA 1
ATOM 632 C C . LYS A 1 81 ? 14.923 5.530 -13.505 1.00 72.19 81 LYS A C 1
ATOM 634 O O . LYS A 1 81 ? 14.478 6.021 -12.480 1.00 72.19 81 LYS A O 1
ATOM 639 N N . ASN A 1 82 ? 14.174 5.293 -14.586 1.00 74.06 82 ASN A N 1
ATOM 640 C CA . ASN A 1 82 ? 12.732 5.571 -14.668 1.00 74.06 82 ASN A CA 1
ATOM 641 C C . ASN A 1 82 ? 12.037 4.632 -15.676 1.00 74.06 82 ASN A C 1
ATOM 643 O O . ASN A 1 82 ? 11.497 5.097 -16.684 1.00 74.06 82 ASN A O 1
ATOM 647 N N . PRO A 1 83 ? 12.031 3.309 -15.430 1.00 76.75 83 PRO A N 1
ATOM 648 C CA . PRO A 1 83 ? 11.574 2.330 -16.414 1.00 76.75 83 PRO A CA 1
ATOM 649 C C . PRO A 1 83 ? 10.085 2.474 -16.750 1.00 76.75 83 PRO A C 1
ATOM 651 O O . PRO A 1 83 ? 9.689 2.167 -17.866 1.00 76.75 83 PRO A O 1
ATOM 654 N N . PHE A 1 84 ? 9.268 2.997 -15.829 1.00 79.44 84 PHE A N 1
ATOM 655 C CA . PHE A 1 84 ? 7.851 3.276 -16.077 1.00 79.44 84 PHE A CA 1
ATOM 656 C C . PHE A 1 84 ? 7.634 4.345 -17.161 1.00 79.44 84 PHE A C 1
ATOM 658 O O . PHE A 1 84 ? 6.885 4.116 -18.105 1.00 79.44 84 PHE A O 1
ATOM 665 N N . PHE A 1 85 ? 8.310 5.494 -17.051 1.00 77.56 85 PHE A N 1
ATOM 666 C CA . PHE A 1 85 ? 8.159 6.590 -18.013 1.00 77.56 85 PHE A CA 1
ATOM 667 C C . PHE A 1 85 ? 8.887 6.296 -19.324 1.00 77.56 85 PHE A C 1
ATOM 669 O O . PHE A 1 85 ? 8.343 6.550 -20.389 1.00 77.56 85 PHE A O 1
ATOM 676 N N . LEU A 1 86 ? 10.075 5.688 -19.260 1.00 79.81 86 LEU A N 1
ATOM 677 C CA . LEU A 1 86 ? 10.862 5.332 -20.447 1.00 79.81 86 LEU A CA 1
ATOM 678 C C . LEU A 1 86 ? 10.226 4.220 -21.295 1.00 79.81 86 LEU A C 1
ATOM 680 O O . LEU A 1 86 ? 10.628 4.010 -22.435 1.00 79.81 86 LEU A O 1
ATOM 684 N N . LEU A 1 87 ? 9.237 3.508 -20.751 1.00 80.56 87 LEU A N 1
ATOM 685 C CA . LEU A 1 87 ? 8.442 2.540 -21.499 1.00 80.56 87 LEU A CA 1
ATOM 686 C C . LEU A 1 87 ? 7.409 3.205 -22.420 1.00 80.56 87 LEU A C 1
ATOM 688 O O . LEU A 1 87 ? 6.955 2.584 -23.381 1.00 80.56 87 LEU A O 1
ATOM 692 N N . ALA A 1 88 ? 7.024 4.449 -22.134 1.00 78.94 88 ALA A N 1
ATOM 693 C CA . ALA A 1 88 ? 6.077 5.191 -22.948 1.00 78.94 88 ALA A CA 1
ATOM 694 C C . ALA A 1 88 ? 6.777 5.838 -24.156 1.00 78.94 88 ALA A C 1
ATOM 696 O O . ALA A 1 88 ? 7.902 6.324 -24.028 1.00 78.94 88 ALA A O 1
ATOM 697 N N . PRO A 1 89 ? 6.117 5.907 -25.327 1.00 82.25 89 PRO A N 1
ATOM 698 C CA . PRO A 1 89 ? 6.630 6.696 -26.441 1.00 82.25 89 PRO A CA 1
ATOM 699 C C . PRO A 1 89 ? 6.684 8.184 -26.062 1.00 82.25 89 PRO A C 1
ATOM 701 O O . PRO A 1 89 ? 5.864 8.651 -25.272 1.00 82.25 89 PRO A O 1
ATOM 704 N N . GLU A 1 90 ? 7.609 8.944 -26.656 1.00 82.50 90 GLU A N 1
ATOM 705 C CA . GLU A 1 90 ? 7.903 10.329 -26.242 1.00 82.50 90 GLU A CA 1
ATOM 706 C C . GLU A 1 90 ? 6.668 11.244 -26.213 1.00 82.50 90 GLU A C 1
ATOM 708 O O . GLU A 1 90 ? 6.497 12.040 -25.290 1.00 82.50 90 GLU A O 1
ATOM 713 N N . TRP A 1 91 ? 5.747 11.075 -27.167 1.00 86.94 91 TRP A N 1
ATOM 714 C CA . TRP A 1 91 ? 4.499 11.843 -27.232 1.00 86.94 91 TRP A CA 1
ATOM 715 C C . TRP A 1 91 ? 3.538 11.556 -26.062 1.00 86.94 91 TRP A C 1
ATOM 717 O O . TRP A 1 91 ? 2.728 12.410 -25.705 1.00 86.94 91 TRP A O 1
ATOM 727 N N . ALA A 1 92 ? 3.621 10.369 -25.455 1.00 86.81 92 ALA A N 1
ATOM 728 C CA . ALA A 1 92 ? 2.754 9.931 -24.363 1.00 86.81 92 ALA A CA 1
ATOM 729 C C . ALA A 1 92 ? 3.331 10.237 -22.970 1.00 86.81 92 ALA A C 1
ATOM 731 O O . ALA A 1 92 ? 2.618 10.072 -21.979 1.00 86.81 92 ALA A O 1
ATOM 732 N N . LEU A 1 93 ? 4.575 10.724 -22.875 1.00 86.31 93 LEU A N 1
ATOM 733 C CA . LEU A 1 93 ? 5.234 11.034 -21.601 1.00 86.31 93 LEU A CA 1
ATOM 734 C C . LEU A 1 93 ? 4.470 12.082 -20.785 1.00 86.31 93 LEU A C 1
ATOM 736 O O . LEU A 1 93 ? 4.177 11.857 -19.612 1.00 86.31 93 LEU A O 1
ATOM 740 N N . ILE A 1 94 ? 4.118 13.214 -21.404 1.00 88.44 94 ILE A N 1
ATOM 741 C CA . ILE A 1 94 ? 3.415 14.309 -20.717 1.00 88.44 94 ILE A CA 1
ATOM 742 C C . ILE A 1 94 ? 1.999 13.877 -20.288 1.00 88.44 94 ILE A C 1
ATOM 744 O O . ILE A 1 94 ? 1.673 14.042 -19.110 1.00 88.44 94 ILE A O 1
ATOM 748 N N . PRO A 1 95 ? 1.164 13.273 -21.161 1.00 90.69 95 PRO A N 1
ATOM 749 C CA . PRO A 1 95 ? -0.127 12.724 -20.742 1.00 90.69 95 PRO A CA 1
ATOM 750 C C . PRO A 1 95 ? -0.017 11.715 -19.593 1.00 90.69 95 PRO A C 1
ATOM 752 O O . PRO A 1 95 ? -0.778 11.790 -18.629 1.00 90.69 95 PRO A O 1
ATOM 755 N N . MET A 1 96 ? 0.950 10.795 -19.662 1.00 88.62 96 MET A N 1
ATOM 756 C CA . MET A 1 96 ? 1.175 9.795 -18.619 1.00 88.62 96 MET A CA 1
ATOM 757 C C . MET A 1 96 ? 1.573 10.440 -17.291 1.00 88.62 96 MET A C 1
ATOM 759 O O . MET A 1 96 ? 1.061 10.037 -16.249 1.00 88.62 96 MET A O 1
ATOM 763 N N . LEU A 1 97 ? 2.441 11.454 -17.319 1.00 88.62 97 LEU A N 1
ATOM 764 C CA . LEU A 1 97 ? 2.840 12.204 -16.130 1.00 88.62 97 LEU A CA 1
ATOM 765 C C . LEU A 1 97 ? 1.636 12.870 -15.456 1.00 88.62 97 LEU A C 1
ATOM 767 O O . LEU A 1 97 ? 1.490 12.777 -14.240 1.00 88.62 97 LEU A O 1
ATOM 771 N N . ILE A 1 98 ? 0.750 13.492 -16.238 1.00 91.88 98 ILE A N 1
ATOM 772 C CA . ILE A 1 98 ? -0.467 14.1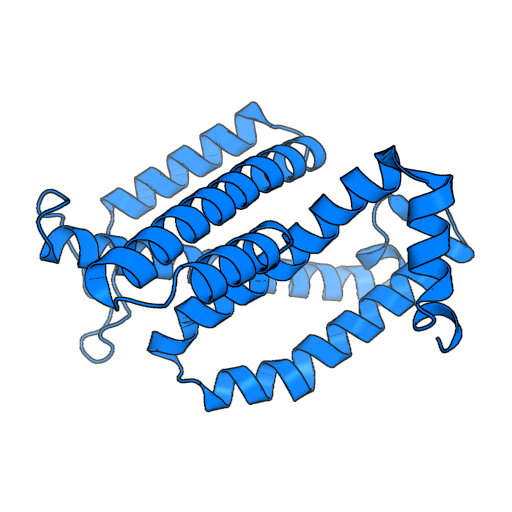29 -15.718 1.00 91.88 98 ILE A CA 1
AT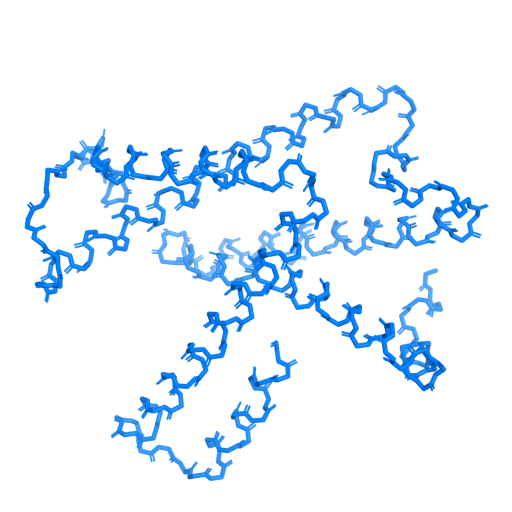OM 773 C C . ILE A 1 98 ? -1.383 13.084 -15.075 1.00 91.88 98 ILE A C 1
ATOM 775 O O . ILE A 1 98 ? -1.841 13.278 -13.950 1.00 91.88 98 ILE A O 1
ATOM 779 N N . ILE A 1 99 ? -1.621 11.956 -15.749 1.00 91.19 99 ILE A N 1
ATOM 780 C CA . ILE A 1 99 ? -2.464 10.877 -15.216 1.00 91.19 99 ILE A CA 1
ATOM 781 C C . ILE A 1 99 ? -1.858 10.300 -13.930 1.00 91.19 99 ILE A C 1
ATOM 783 O O . ILE A 1 99 ? -2.575 10.107 -12.950 1.00 91.19 99 ILE A O 1
ATOM 787 N N . ALA A 1 100 ? -0.544 10.070 -13.899 1.00 88.75 100 ALA A N 1
ATOM 788 C CA . ALA A 1 100 ? 0.158 9.576 -12.718 1.00 88.75 100 ALA A CA 1
ATOM 789 C C . ALA A 1 100 ? 0.080 10.566 -11.545 1.00 88.75 100 ALA A C 1
ATOM 791 O O . ALA A 1 100 ? -0.163 10.161 -10.406 1.00 88.75 100 ALA A O 1
ATOM 792 N N . ALA A 1 101 ? 0.221 11.867 -11.813 1.00 91.00 101 ALA A N 1
ATOM 793 C CA . ALA A 1 101 ? 0.069 12.906 -10.801 1.00 91.00 101 ALA A CA 1
ATOM 794 C C . ALA A 1 101 ? -1.361 12.934 -10.239 1.00 91.00 101 ALA A C 1
ATOM 796 O O . ALA A 1 101 ? -1.542 12.936 -9.022 1.00 91.00 101 ALA A O 1
ATOM 797 N N . LEU A 1 102 ? -2.381 12.871 -11.101 1.00 92.12 102 LEU A N 1
ATOM 798 C CA . LEU A 1 102 ? -3.783 12.814 -10.678 1.00 92.12 102 LEU A CA 1
ATOM 799 C C . LEU A 1 102 ? -4.076 11.564 -9.840 1.00 92.12 102 LEU A C 1
ATOM 801 O O . LEU A 1 102 ? -4.690 11.666 -8.780 1.00 92.12 102 LEU A O 1
ATOM 805 N N . ALA A 1 103 ? -3.585 10.397 -10.264 1.00 87.88 103 ALA A N 1
ATOM 806 C CA . ALA A 1 103 ? -3.706 9.159 -9.499 1.00 87.88 103 ALA A CA 1
ATOM 807 C C . ALA A 1 103 ? -3.041 9.273 -8.116 1.00 87.88 103 ALA A C 1
ATOM 809 O O . ALA A 1 103 ? -3.614 8.836 -7.119 1.00 87.88 103 ALA A O 1
ATOM 810 N N . THR A 1 104 ? -1.876 9.923 -8.035 1.00 88.31 104 THR A N 1
ATOM 811 C CA . THR A 1 104 ? -1.161 10.172 -6.772 1.00 88.31 104 THR A CA 1
ATOM 812 C C . THR A 1 104 ? -1.964 11.079 -5.833 1.00 88.31 104 THR A C 1
ATOM 814 O O . THR A 1 104 ? -2.039 10.817 -4.629 1.00 88.31 104 THR A O 1
ATOM 817 N N . VAL A 1 105 ? -2.620 12.115 -6.367 1.00 90.69 105 VAL A N 1
ATOM 818 C CA . VAL A 1 105 ? -3.513 12.993 -5.592 1.00 90.69 105 VAL A CA 1
ATOM 819 C C . VAL A 1 105 ? -4.711 12.210 -5.055 1.00 90.69 105 VAL A C 1
ATOM 821 O O . VAL A 1 105 ? -5.010 12.303 -3.865 1.00 90.69 105 VAL A O 1
ATOM 824 N N . ILE A 1 106 ? -5.361 11.396 -5.891 1.00 86.44 106 ILE A N 1
ATOM 825 C CA . ILE A 1 106 ? -6.509 10.567 -5.486 1.00 86.44 106 ILE A CA 1
ATOM 826 C C . ILE A 1 106 ? -6.102 9.572 -4.390 1.00 86.44 106 ILE A C 1
ATOM 828 O O . ILE A 1 106 ? -6.774 9.486 -3.363 1.00 86.44 106 ILE A O 1
ATOM 832 N N . ALA A 1 107 ? -4.979 8.872 -4.565 1.00 83.69 107 ALA A N 1
ATOM 833 C CA . ALA A 1 107 ? -4.461 7.937 -3.568 1.00 83.69 107 ALA A CA 1
ATOM 834 C C . ALA A 1 107 ? -4.163 8.633 -2.228 1.00 83.69 107 ALA A C 1
ATOM 836 O O . ALA A 1 107 ? -4.532 8.129 -1.167 1.00 83.69 107 ALA A O 1
ATOM 837 N N . SER A 1 108 ? -3.572 9.832 -2.266 1.00 87.31 108 SER A N 1
ATOM 838 C CA . SER A 1 108 ? -3.305 10.626 -1.059 1.00 87.31 108 SER A CA 1
ATOM 839 C C . SER A 1 108 ? -4.597 11.008 -0.326 1.00 87.31 108 SER A C 1
ATOM 841 O O . SER A 1 108 ? -4.661 10.932 0.900 1.00 87.31 108 SER A O 1
ATOM 843 N N . GLN A 1 109 ? -5.652 11.370 -1.064 1.00 86.31 109 GLN A N 1
ATOM 844 C CA . GLN A 1 109 ? -6.958 11.695 -0.480 1.00 86.31 109 GLN A CA 1
ATOM 845 C C . GLN A 1 109 ? -7.634 10.485 0.176 1.00 86.31 109 GLN A C 1
ATOM 847 O O . GLN A 1 109 ? -8.231 10.630 1.248 1.00 86.31 109 GLN A O 1
ATOM 852 N N . ALA A 1 110 ? -7.512 9.295 -0.419 1.00 82.06 110 ALA A N 1
ATOM 853 C CA . ALA A 1 110 ? -8.018 8.060 0.179 1.00 82.06 110 ALA A CA 1
ATOM 854 C C . ALA A 1 110 ? -7.346 7.783 1.536 1.00 82.06 110 ALA A C 1
ATOM 856 O O . ALA A 1 110 ? -8.033 7.559 2.533 1.00 82.06 110 ALA A O 1
ATOM 857 N N . VAL A 1 111 ? -6.015 7.918 1.616 1.00 84.06 111 VAL A N 1
ATOM 858 C CA . VAL A 1 111 ? -5.260 7.730 2.869 1.00 84.06 111 VAL A CA 1
ATOM 859 C C . VAL A 1 111 ? -5.678 8.741 3.939 1.00 84.06 111 VAL A C 1
ATOM 861 O O . VAL A 1 111 ? -5.966 8.347 5.068 1.00 84.06 111 VAL A O 1
ATOM 864 N N . ILE A 1 112 ? -5.767 10.032 3.600 1.00 87.12 112 ILE A N 1
ATOM 865 C CA . ILE A 1 112 ? -6.188 11.085 4.544 1.00 87.12 112 ILE A CA 1
ATOM 866 C C . ILE A 1 112 ? -7.587 10.781 5.107 1.00 87.12 112 ILE A C 1
ATOM 868 O O . ILE A 1 112 ? -7.804 10.836 6.321 1.00 87.12 112 ILE A O 1
ATOM 872 N N . SER A 1 113 ? -8.518 10.385 4.238 1.00 83.88 113 SER A N 1
ATOM 873 C CA . SER A 1 113 ? -9.886 10.015 4.625 1.00 83.88 113 SER A CA 1
ATOM 874 C C . SER A 1 113 ? -9.921 8.771 5.525 1.00 83.88 113 SER A C 1
ATOM 876 O O . SER A 1 113 ? -10.675 8.721 6.505 1.00 83.88 113 SER A O 1
ATOM 878 N N . GLY A 1 114 ? -9.059 7.787 5.249 1.00 82.19 114 GLY A N 1
ATOM 879 C CA . GLY A 1 114 ? -8.858 6.611 6.095 1.00 82.19 114 GLY A CA 1
ATOM 880 C C . GLY A 1 114 ? -8.383 6.982 7.503 1.00 82.19 114 GLY A C 1
ATOM 881 O O . GLY A 1 114 ? -8.955 6.520 8.494 1.00 82.19 114 GLY A O 1
ATOM 882 N N . VAL A 1 115 ? -7.411 7.894 7.619 1.00 87.88 115 VAL A N 1
ATOM 883 C CA . VAL A 1 115 ? -6.910 8.376 8.918 1.00 87.88 115 VAL A CA 1
ATOM 884 C C . VAL A 1 115 ? -8.002 9.111 9.702 1.00 87.88 115 VAL A C 1
ATOM 886 O O . VAL A 1 115 ? -8.145 8.882 10.907 1.00 87.88 115 VAL A O 1
ATOM 889 N N . PHE A 1 116 ? -8.824 9.946 9.058 1.00 87.88 116 PHE A N 1
ATOM 890 C CA . PHE A 1 116 ? -9.963 10.589 9.727 1.00 87.88 116 PHE A CA 1
ATOM 891 C C . PHE A 1 116 ? -10.974 9.566 10.260 1.00 87.88 116 PHE A C 1
ATOM 893 O O . PHE A 1 116 ? -11.441 9.686 11.398 1.00 87.88 116 PHE A O 1
ATOM 900 N N . SER A 1 117 ? -11.259 8.521 9.481 1.00 84.19 117 SER A N 1
ATOM 901 C CA . SER A 1 117 ? -12.157 7.437 9.887 1.00 84.19 117 SER A CA 1
ATOM 902 C C . SER A 1 117 ? -11.628 6.660 11.095 1.00 84.19 117 SER A C 1
ATOM 904 O O . SER A 1 117 ? -12.377 6.441 12.052 1.00 84.19 117 SER A O 1
ATOM 906 N N . LEU A 1 118 ? -10.342 6.291 11.090 1.00 86.06 118 LEU A N 1
ATOM 907 C CA . LEU A 1 118 ? -9.685 5.604 12.209 1.00 86.06 118 LEU A CA 1
ATOM 908 C C . LEU A 1 118 ? -9.626 6.487 13.459 1.00 86.06 118 LEU A C 1
ATOM 910 O O . LEU A 1 118 ? -9.930 6.031 14.559 1.00 86.06 118 LEU A O 1
ATOM 914 N N . THR A 1 119 ? -9.328 7.776 13.287 1.00 88.69 119 THR A N 1
ATOM 915 C CA . THR A 1 119 ? -9.307 8.741 14.391 1.00 88.69 119 THR A CA 1
ATOM 916 C C . THR A 1 119 ? -10.680 8.847 15.051 1.00 88.69 119 THR A C 1
ATOM 918 O O . THR A 1 119 ? -10.785 8.790 16.276 1.00 88.69 119 THR A O 1
ATOM 921 N N . ARG A 1 120 ? -11.760 8.944 14.260 1.00 85.06 120 ARG A N 1
ATOM 922 C CA . ARG A 1 120 ? -13.129 8.960 14.798 1.00 85.06 120 ARG A CA 1
ATOM 923 C C . ARG A 1 120 ? -13.431 7.692 15.599 1.00 85.06 120 ARG A C 1
ATOM 925 O O . ARG A 1 120 ? -14.052 7.786 16.657 1.00 85.06 120 ARG A O 1
ATOM 932 N N . GLN A 1 121 ? -13.022 6.522 15.106 1.00 86.62 121 GLN A N 1
ATOM 933 C CA . GLN A 1 121 ? -13.206 5.256 15.825 1.00 86.62 121 GLN A CA 1
ATOM 934 C C . GLN A 1 121 ? -12.444 5.255 17.157 1.00 86.62 121 GLN A C 1
ATOM 936 O O . GLN A 1 121 ? -13.023 4.911 18.183 1.00 86.62 121 GLN A O 1
ATOM 941 N N . ALA A 1 122 ? -11.196 5.729 17.170 1.00 88.12 122 ALA A N 1
ATOM 942 C CA . ALA A 1 122 ? -10.388 5.829 18.383 1.00 88.12 122 ALA A CA 1
ATOM 943 C C . ALA A 1 122 ? -10.988 6.790 19.4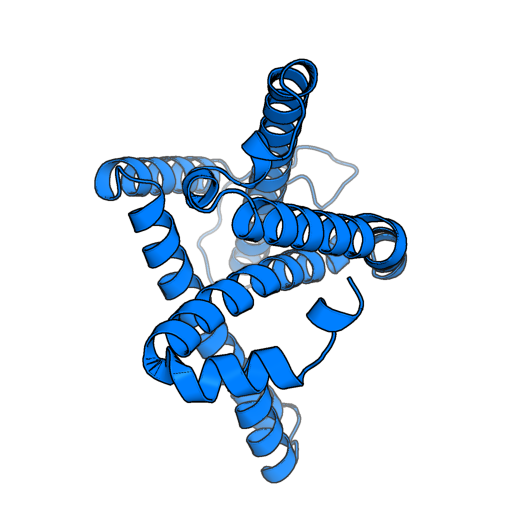28 1.00 88.12 122 ALA A C 1
ATOM 945 O O . ALA A 1 122 ? -11.017 6.457 20.611 1.00 88.12 122 ALA A O 1
ATOM 946 N N . VAL A 1 123 ? -11.535 7.938 19.006 1.00 88.44 123 VAL A N 1
ATOM 947 C CA . VAL A 1 123 ? -12.262 8.862 19.901 1.00 88.44 123 VAL A CA 1
ATOM 948 C C . VAL A 1 123 ? -13.509 8.190 20.487 1.00 88.44 123 VAL A C 1
ATOM 950 O O . VAL A 1 123 ? -13.755 8.296 21.685 1.00 88.44 123 VAL A O 1
ATOM 953 N N . ARG A 1 124 ? -14.282 7.447 19.678 1.00 86.75 124 ARG A N 1
ATOM 954 C CA . ARG A 1 124 ? -15.473 6.714 20.156 1.00 86.75 124 ARG A CA 1
ATOM 955 C C . ARG A 1 124 ? -15.140 5.603 21.153 1.00 86.75 124 ARG A C 1
ATOM 957 O O . ARG A 1 124 ? -15.944 5.340 22.038 1.00 86.75 124 ARG A O 1
ATOM 964 N N . LEU A 1 125 ? -13.979 4.968 21.009 1.00 90.00 125 LEU A N 1
ATOM 965 C CA . LEU A 1 125 ? -13.478 3.944 21.931 1.00 90.00 125 LEU A CA 1
ATOM 966 C C . LEU A 1 125 ? -12.812 4.538 23.186 1.00 90.00 125 LEU A C 1
ATOM 968 O O . LEU A 1 125 ? -12.383 3.785 24.054 1.00 90.00 125 LEU A O 1
ATOM 972 N N . GLY A 1 126 ? -12.718 5.868 23.296 1.00 90.25 126 GLY A N 1
ATOM 973 C CA . GLY A 1 126 ? -12.097 6.551 24.433 1.00 90.25 126 GLY A CA 1
ATOM 974 C C . GLY A 1 126 ? -10.564 6.557 24.418 1.00 90.25 126 GLY A C 1
ATOM 975 O O . GLY A 1 126 ? -9.957 6.971 25.401 1.00 90.25 126 GLY A O 1
ATOM 976 N N . TYR A 1 127 ? -9.922 6.134 23.322 1.00 89.44 127 TYR A N 1
ATOM 977 C CA . TYR A 1 127 ? -8.458 6.144 23.192 1.00 89.44 127 TYR A CA 1
ATOM 978 C C . TYR A 1 127 ? -7.877 7.539 22.933 1.00 89.44 127 TYR A C 1
ATOM 980 O O . TYR A 1 127 ? -6.707 7.776 23.220 1.00 89.44 127 TYR A O 1
ATOM 988 N N . LEU A 1 128 ? -8.669 8.459 22.375 1.00 90.06 128 LEU A N 1
ATOM 989 C CA . LEU A 1 128 ? -8.257 9.831 22.078 1.00 90.06 128 LEU A CA 1
ATOM 990 C C . LEU A 1 128 ? -9.221 10.836 22.710 1.00 90.06 128 LEU A C 1
ATOM 992 O O . LEU A 1 128 ? -10.422 10.585 22.801 1.00 90.06 128 LEU A O 1
ATOM 996 N N . SER A 1 129 ? -8.684 11.998 23.095 1.00 87.38 129 SER A N 1
ATOM 997 C CA . SER A 1 129 ? -9.482 13.132 23.573 1.00 87.38 129 SER A CA 1
ATOM 998 C C . SER A 1 129 ? -10.508 13.564 22.511 1.00 87.38 129 SER A C 1
ATOM 1000 O O . SER A 1 129 ? -10.202 13.486 21.314 1.00 87.38 129 SER A O 1
ATOM 1002 N N . PRO A 1 130 ? -11.707 14.036 22.904 1.00 82.38 130 PRO A N 1
ATOM 1003 C CA . PRO A 1 130 ? -12.686 14.563 21.965 1.00 82.38 130 PRO A CA 1
ATOM 1004 C C . PRO A 1 130 ? -12.079 15.648 21.068 1.00 82.38 130 PRO A C 1
ATOM 1006 O O . PRO A 1 130 ? -11.546 16.651 21.538 1.00 82.38 130 PRO A O 1
ATOM 1009 N N . MET A 1 131 ? -12.176 15.446 19.757 1.00 85.19 131 MET A N 1
ATOM 1010 C CA . MET A 1 131 ? -11.700 16.386 18.743 1.00 85.19 131 MET A CA 1
ATOM 1011 C C . MET A 1 131 ? -12.875 16.989 17.977 1.00 85.19 131 MET A C 1
ATOM 1013 O O . MET A 1 131 ? -13.945 16.388 17.876 1.00 85.19 131 MET A O 1
ATOM 1017 N N . ARG A 1 132 ? -12.670 18.175 17.391 1.00 81.69 132 ARG A N 1
ATOM 1018 C CA . ARG A 1 132 ? -13.658 18.797 16.502 1.00 81.69 132 ARG A CA 1
ATOM 1019 C C . ARG A 1 132 ? -13.763 17.983 15.211 1.00 81.69 132 ARG A C 1
ATOM 1021 O O . ARG A 1 132 ? -12.854 18.014 14.385 1.00 81.69 132 ARG A O 1
ATOM 1028 N N . ILE A 1 133 ? -14.882 17.288 15.049 1.00 80.44 133 ILE A N 1
ATOM 1029 C CA . ILE A 1 133 ? -15.217 16.504 13.860 1.00 80.44 133 ILE A CA 1
ATOM 1030 C C . ILE A 1 133 ? -16.223 17.307 13.035 1.00 80.44 133 ILE A C 1
ATOM 1032 O O . ILE A 1 133 ? -17.308 17.624 13.521 1.00 80.44 133 ILE A O 1
ATOM 1036 N N . ILE A 1 134 ? -15.859 17.657 11.803 1.00 79.75 134 ILE A N 1
ATOM 1037 C CA . ILE A 1 134 ? -16.730 18.364 10.861 1.00 79.75 134 ILE A CA 1
ATOM 1038 C C . ILE A 1 134 ? -17.252 17.334 9.862 1.00 79.75 134 ILE A C 1
ATOM 1040 O O . ILE A 1 134 ? -16.463 16.651 9.213 1.00 79.75 134 ILE A O 1
ATOM 1044 N N . HIS A 1 135 ? -18.571 17.200 9.755 1.00 73.62 135 HIS A N 1
ATOM 1045 C CA . HIS A 1 135 ? -19.187 16.367 8.725 1.00 73.62 135 HIS A CA 1
ATOM 1046 C C . HIS A 1 135 ? -19.314 17.212 7.461 1.00 73.62 135 HIS A C 1
ATOM 1048 O O . HIS A 1 135 ? -19.950 18.263 7.485 1.00 73.62 135 HIS A O 1
ATOM 1054 N N . THR A 1 136 ? -18.653 16.794 6.386 1.00 64.88 136 THR A N 1
ATOM 1055 C CA . THR A 1 136 ? -18.637 17.545 5.122 1.00 64.88 136 THR A CA 1
ATOM 1056 C C . THR A 1 136 ? -19.892 17.270 4.285 1.00 64.88 136 THR A C 1
ATOM 1058 O O . THR A 1 136 ? -20.246 18.084 3.439 1.00 64.88 136 THR A O 1
ATOM 1061 N N . SER A 1 137 ? -20.610 16.176 4.562 1.00 55.62 137 SER A N 1
ATOM 1062 C CA . SER A 1 137 ? -21.912 15.854 3.969 1.00 55.62 137 SER A CA 1
ATOM 1063 C C . SER A 1 137 ? -22.842 15.240 5.017 1.00 55.62 137 SER A C 1
ATOM 1065 O O . SER A 1 137 ? -22.408 14.419 5.824 1.00 55.62 137 SER A O 1
ATOM 1067 N N . GLU A 1 138 ? -24.120 15.629 5.005 1.00 48.44 138 GLU A N 1
ATOM 1068 C CA . GLU A 1 138 ? -25.154 15.066 5.889 1.00 48.44 138 GLU A CA 1
ATOM 1069 C C . GLU A 1 138 ? -25.638 13.676 5.437 1.00 48.44 138 GLU A C 1
ATOM 1071 O O . GLU A 1 138 ? -26.204 12.936 6.239 1.00 48.44 138 GLU A O 1
ATOM 1076 N N . MET A 1 139 ? -25.395 13.296 4.175 1.00 45.72 139 MET A N 1
ATOM 1077 C CA . MET A 1 139 ? -25.884 12.037 3.593 1.00 45.72 139 MET A CA 1
ATOM 1078 C C . MET A 1 139 ? -24.869 10.886 3.652 1.00 45.72 139 MET A C 1
ATOM 1080 O O . MET A 1 139 ? -25.272 9.729 3.706 1.00 45.72 139 MET A O 1
ATOM 1084 N N . GLU A 1 140 ? -23.564 11.176 3.701 1.00 51.00 140 GLU A N 1
ATOM 1085 C CA . GLU A 1 140 ? -22.507 10.157 3.645 1.00 51.00 140 GLU A CA 1
ATOM 1086 C C . GLU A 1 140 ? -21.681 10.133 4.935 1.00 51.00 140 GLU A C 1
ATOM 1088 O O . GLU A 1 140 ? -20.827 10.986 5.182 1.00 51.00 140 GLU A O 1
ATOM 1093 N N . SER A 1 141 ? -21.882 9.095 5.751 1.00 48.44 141 SER A N 1
ATOM 1094 C CA . SER A 1 141 ? -21.219 8.912 7.057 1.00 48.44 141 SER A CA 1
ATOM 1095 C C . SER A 1 141 ? -19.683 8.775 7.000 1.00 48.44 141 SER A C 1
ATOM 1097 O O . SER A 1 141 ? -19.041 8.720 8.061 1.00 48.44 141 SER A O 1
ATOM 1099 N N . GLY A 1 142 ? -19.105 8.688 5.794 1.00 54.00 142 GLY A N 1
ATOM 1100 C CA . GLY A 1 142 ? -17.666 8.605 5.518 1.00 54.00 142 GLY A CA 1
ATOM 1101 C C . GLY A 1 142 ? -16.980 9.944 5.215 1.00 54.00 142 GLY A C 1
ATOM 1102 O O . GLY A 1 142 ? -15.756 10.018 5.269 1.00 54.00 142 GLY A O 1
ATOM 1103 N N . GLN A 1 143 ? -17.727 11.025 4.951 1.00 65.56 143 GLN A N 1
ATOM 1104 C CA . GLN A 1 143 ? -17.139 12.333 4.630 1.00 65.56 143 GLN A CA 1
ATOM 1105 C C . GLN A 1 143 ? -16.898 13.161 5.895 1.00 65.56 143 GLN A C 1
ATOM 1107 O O . GLN A 1 143 ? -17.715 13.985 6.313 1.00 65.56 143 GLN A O 1
ATOM 1112 N N . ILE A 1 144 ? -15.759 12.895 6.530 1.00 77.19 144 ILE A N 1
ATOM 1113 C CA . ILE A 1 144 ? -15.387 13.433 7.837 1.00 77.19 144 ILE A CA 1
ATOM 1114 C C . ILE A 1 144 ? -14.115 14.248 7.681 1.00 77.19 144 ILE A C 1
ATOM 1116 O O . ILE A 1 144 ? -13.119 13.735 7.187 1.00 77.19 144 ILE A O 1
ATOM 1120 N N . TYR A 1 145 ? -14.116 15.480 8.171 1.00 83.88 145 TYR A N 1
ATOM 1121 C CA . TYR A 1 145 ? -12.932 16.323 8.229 1.00 83.88 145 TYR A CA 1
ATOM 1122 C C . TYR A 1 145 ? -12.542 16.591 9.684 1.00 83.88 145 TYR A C 1
ATOM 1124 O O . TYR A 1 145 ? -13.348 17.070 10.487 1.00 83.88 145 TYR A O 1
ATOM 1132 N N . ILE A 1 146 ? -11.289 16.282 10.031 1.00 89.00 146 ILE A N 1
ATOM 1133 C CA . ILE A 1 146 ? -10.723 16.531 11.362 1.00 89.00 146 ILE A CA 1
ATOM 1134 C C . ILE A 1 146 ? -9.537 17.497 11.204 1.00 89.00 146 ILE A C 1
ATOM 1136 O O . ILE A 1 146 ? -8.429 17.053 10.890 1.00 89.00 146 ILE A O 1
ATOM 1140 N N . PRO A 1 147 ? -9.731 18.817 11.426 1.00 88.56 147 PRO A N 1
ATOM 1141 C CA . PRO A 1 147 ? -8.721 19.836 11.125 1.00 88.56 147 PRO A CA 1
ATOM 1142 C C . PRO A 1 147 ? -7.375 19.600 11.816 1.00 88.56 147 PRO A C 1
ATOM 1144 O O . PRO A 1 147 ? -6.325 19.800 11.212 1.00 88.56 147 PRO A O 1
ATOM 1147 N N . PHE A 1 148 ? -7.406 19.155 13.075 1.00 91.31 148 PHE A N 1
ATOM 1148 C CA . PHE A 1 148 ? -6.198 18.876 13.851 1.00 91.31 148 PHE A CA 1
ATOM 1149 C C . PHE A 1 148 ? -5.347 17.777 13.203 1.00 91.31 148 PHE A C 1
ATOM 1151 O O . PHE A 1 148 ? -4.147 17.952 13.019 1.00 91.31 148 PHE A O 1
ATOM 1158 N N . ILE A 1 149 ? -5.983 16.678 12.789 1.00 92.50 149 ILE A N 1
ATOM 1159 C CA . ILE A 1 149 ? -5.302 15.563 12.125 1.00 92.50 149 ILE A CA 1
ATOM 1160 C C . ILE A 1 149 ? -4.772 15.987 10.758 1.00 92.50 149 ILE A C 1
ATOM 1162 O O . ILE A 1 149 ? -3.665 15.605 10.403 1.00 92.50 149 ILE A O 1
ATOM 1166 N N . ASN A 1 150 ? -5.508 16.816 10.012 1.00 92.75 150 ASN A N 1
ATOM 1167 C CA . ASN A 1 150 ? -5.041 17.320 8.721 1.00 92.75 150 ASN A CA 1
ATOM 1168 C C . ASN A 1 150 ? -3.734 18.122 8.851 1.00 92.75 150 ASN A C 1
ATOM 1170 O O . ASN A 1 150 ? -2.780 17.887 8.115 1.00 92.75 150 ASN A O 1
ATOM 1174 N N . TRP A 1 151 ? -3.675 19.042 9.819 1.00 93.69 151 TRP A N 1
ATOM 1175 C CA . TRP A 1 151 ? -2.464 19.817 10.097 1.00 93.69 151 TRP A CA 1
ATOM 1176 C C . TRP A 1 151 ? -1.321 18.953 10.622 1.00 93.69 151 TRP A C 1
ATOM 1178 O O . TRP A 1 151 ? -0.177 19.148 10.217 1.00 93.69 151 TRP A O 1
ATOM 1188 N N . LEU A 1 152 ? -1.625 17.979 11.481 1.00 94.12 152 LEU A N 1
ATOM 1189 C CA . LEU A 1 152 ? -0.638 17.024 11.971 1.00 94.12 152 LEU A CA 1
ATOM 1190 C C . LEU A 1 152 ? -0.030 16.223 10.812 1.00 94.12 152 LEU A C 1
ATOM 1192 O O . LEU A 1 152 ? 1.190 16.179 10.694 1.00 94.12 152 LEU A O 1
ATOM 1196 N N . LEU A 1 153 ? -0.861 15.673 9.918 1.00 92.38 153 LEU A N 1
ATOM 1197 C CA . LEU A 1 153 ? -0.408 14.960 8.720 1.00 92.38 153 LEU A CA 1
ATOM 1198 C C . LEU A 1 153 ? 0.454 15.855 7.824 1.00 92.38 153 LEU A C 1
ATOM 1200 O O . LEU A 1 153 ? 1.521 15.427 7.393 1.00 92.38 153 LEU A O 1
ATOM 1204 N N . TYR A 1 154 ? 0.034 17.101 7.586 1.00 93.38 154 TYR A N 1
ATOM 1205 C CA . TYR A 1 154 ? 0.808 18.061 6.798 1.00 93.38 154 TYR A CA 1
ATOM 1206 C C . TYR A 1 154 ? 2.207 18.288 7.388 1.00 93.38 154 TYR A C 1
ATOM 1208 O O . TYR A 1 154 ? 3.204 18.149 6.682 1.00 93.38 154 TYR A O 1
ATOM 1216 N N . ILE A 1 155 ? 2.297 18.575 8.691 1.00 95.12 155 ILE A N 1
ATOM 1217 C CA . ILE A 1 155 ? 3.578 18.798 9.374 1.00 95.12 155 ILE A CA 1
ATOM 1218 C C . ILE A 1 155 ? 4.448 17.537 9.313 1.00 95.12 155 ILE A C 1
ATOM 1220 O O . ILE A 1 155 ? 5.630 17.632 8.990 1.00 95.12 155 ILE A O 1
ATOM 1224 N N . SER A 1 156 ? 3.879 16.355 9.570 1.00 91.25 156 SER A N 1
ATOM 1225 C CA . SER A 1 156 ? 4.608 15.085 9.483 1.00 91.25 156 SER A CA 1
ATOM 1226 C C . SER A 1 156 ? 5.177 14.841 8.085 1.00 91.25 156 SER A C 1
ATOM 1228 O O . SER A 1 156 ? 6.343 14.470 7.964 1.00 91.25 156 SER A O 1
ATOM 1230 N N . VAL A 1 157 ? 4.398 15.094 7.029 1.00 90.44 157 VAL A N 1
ATOM 1231 C CA . VAL A 1 157 ? 4.861 14.954 5.640 1.00 90.44 157 VAL A CA 1
ATOM 1232 C C . VAL A 1 157 ? 5.989 15.940 5.334 1.00 90.44 157 VAL A C 1
ATOM 1234 O O . VAL A 1 157 ? 7.001 15.534 4.770 1.00 90.44 157 VAL A O 1
ATOM 1237 N N . VAL A 1 158 ? 5.868 17.205 5.748 1.00 91.50 158 VAL A N 1
ATOM 1238 C CA . VAL A 1 158 ? 6.930 18.211 5.562 1.00 91.50 158 VAL A CA 1
ATOM 1239 C C . VAL A 1 158 ? 8.222 17.787 6.264 1.00 91.50 158 VAL A C 1
ATOM 1241 O O . VAL A 1 158 ? 9.286 17.830 5.652 1.00 91.50 158 VAL A O 1
ATOM 1244 N N . ILE A 1 159 ? 8.138 17.321 7.515 1.00 91.19 159 ILE A N 1
ATOM 1245 C CA . ILE A 1 159 ? 9.297 16.815 8.267 1.00 91.19 159 ILE A CA 1
ATOM 1246 C C . ILE A 1 159 ? 9.959 15.660 7.512 1.00 91.19 159 ILE A C 1
ATOM 1248 O O . ILE A 1 159 ? 11.179 15.639 7.369 1.00 91.19 159 ILE A O 1
ATOM 1252 N N . VAL A 1 160 ? 9.176 14.705 7.012 1.00 87.81 160 VAL A N 1
ATOM 1253 C CA . VAL A 1 160 ? 9.707 13.555 6.270 1.00 87.81 160 VAL A CA 1
ATOM 1254 C C . VAL A 1 160 ? 10.389 13.999 4.971 1.00 87.81 160 VAL A C 1
ATOM 1256 O O . VAL A 1 160 ? 11.503 13.564 4.700 1.00 87.81 160 VAL A O 1
ATOM 1259 N N . ILE A 1 161 ? 9.785 14.902 4.196 1.00 87.00 161 ILE A N 1
ATOM 1260 C CA . ILE A 1 161 ? 10.378 15.397 2.943 1.00 87.00 161 ILE A CA 1
ATOM 1261 C C . ILE A 1 161 ? 11.718 16.095 3.204 1.00 87.00 161 ILE A C 1
ATOM 1263 O O . ILE A 1 161 ? 12.697 15.808 2.517 1.00 87.00 161 ILE A O 1
ATOM 1267 N N . VAL A 1 162 ? 11.774 16.970 4.214 1.00 87.94 162 VAL A N 1
ATOM 1268 C CA . VAL A 1 162 ? 12.988 17.729 4.557 1.00 87.94 162 VAL A CA 1
ATOM 1269 C C . VAL A 1 162 ? 14.108 16.818 5.062 1.00 87.94 162 VAL A C 1
ATOM 1271 O O . VAL A 1 162 ? 15.264 17.069 4.757 1.00 87.94 162 VAL A O 1
ATOM 1274 N N . ASN A 1 163 ? 13.794 15.757 5.811 1.00 86.38 163 ASN A N 1
ATOM 1275 C CA . ASN A 1 163 ? 14.822 14.855 6.343 1.00 86.38 163 ASN A CA 1
ATOM 1276 C C . ASN A 1 163 ? 15.349 13.845 5.315 1.00 86.38 163 ASN A C 1
ATOM 1278 O O . ASN A 1 163 ? 16.496 13.417 5.424 1.00 86.38 163 ASN A O 1
ATOM 1282 N N . PHE A 1 164 ? 14.516 13.401 4.368 1.00 78.88 164 PHE A N 1
ATOM 1283 C CA . PHE A 1 164 ? 14.880 12.298 3.475 1.00 78.88 164 PHE A CA 1
ATOM 1284 C C . PHE A 1 164 ? 15.447 12.745 2.125 1.00 78.88 164 PHE A C 1
ATOM 1286 O O . PHE A 1 164 ? 16.217 11.962 1.570 1.00 78.88 164 PHE A O 1
ATOM 1293 N N . GLU A 1 165 ? 15.121 13.962 1.655 1.00 75.31 165 GLU A N 1
ATOM 1294 C CA . GLU A 1 165 ? 15.578 14.676 0.435 1.00 75.31 165 GLU A CA 1
ATOM 1295 C C . GLU A 1 165 ? 15.477 13.897 -0.898 1.00 75.31 165 GLU A C 1
ATOM 1297 O O . GLU A 1 165 ? 14.872 14.365 -1.864 1.00 75.31 165 GLU A O 1
ATOM 1302 N N . HIS A 1 166 ? 16.038 12.689 -0.958 1.00 74.44 166 HIS A N 1
ATOM 1303 C CA . HIS A 1 166 ? 16.006 11.750 -2.070 1.00 74.44 166 HIS A CA 1
ATOM 1304 C C . HIS A 1 166 ? 14.883 10.707 -1.939 1.00 74.44 166 HIS A C 1
ATOM 1306 O O . HIS A 1 166 ? 14.684 10.076 -0.896 1.00 74.44 166 HIS A O 1
ATOM 1312 N N . SER A 1 167 ? 14.207 10.434 -3.061 1.00 71.44 167 SER A N 1
ATOM 1313 C CA . SER A 1 167 ? 13.125 9.443 -3.167 1.00 71.44 167 SER A CA 1
ATOM 1314 C C . SER A 1 167 ? 13.549 8.023 -2.774 1.00 71.44 167 SER A C 1
ATOM 1316 O O . SER A 1 167 ? 12.745 7.276 -2.219 1.00 71.44 167 SER A O 1
ATOM 1318 N N . SER A 1 168 ? 14.813 7.657 -3.000 1.00 70.69 168 SER A N 1
ATOM 1319 C CA . SER A 1 168 ? 15.369 6.359 -2.602 1.00 70.69 168 SER A CA 1
ATOM 1320 C C . SER A 1 168 ? 15.394 6.170 -1.086 1.00 70.69 168 SER A C 1
ATOM 1322 O O . SER A 1 168 ? 15.054 5.097 -0.591 1.00 70.69 168 SER A O 1
ATOM 1324 N N . ASN A 1 169 ? 15.756 7.216 -0.339 1.00 75.38 169 ASN A N 1
ATOM 1325 C CA . ASN A 1 169 ? 15.839 7.151 1.118 1.00 75.38 169 ASN A CA 1
ATOM 1326 C C . ASN A 1 169 ? 14.433 7.077 1.724 1.00 75.38 169 ASN A C 1
ATOM 1328 O O . ASN A 1 169 ? 14.195 6.307 2.655 1.00 75.38 169 ASN A O 1
ATOM 1332 N N . LEU A 1 170 ? 13.486 7.823 1.143 1.00 77.19 170 LEU A N 1
ATOM 1333 C CA . LEU A 1 170 ? 12.078 7.768 1.521 1.00 77.19 170 LEU A CA 1
ATOM 1334 C C . LEU A 1 170 ? 11.483 6.369 1.296 1.00 77.19 170 LEU A C 1
ATOM 1336 O O . LEU A 1 170 ? 10.785 5.853 2.167 1.00 77.19 170 LEU A O 1
ATOM 1340 N N . ALA A 1 171 ? 11.795 5.733 0.162 1.00 70.88 171 ALA A N 1
ATOM 1341 C CA . ALA A 1 171 ? 11.335 4.381 -0.148 1.00 70.88 171 ALA A CA 1
ATOM 1342 C C . ALA A 1 171 ? 11.864 3.341 0.855 1.00 70.88 171 ALA A C 1
ATOM 1344 O O . ALA A 1 171 ? 11.105 2.485 1.311 1.00 70.88 171 ALA A O 1
ATOM 1345 N N . ALA A 1 172 ? 13.138 3.439 1.248 1.00 70.19 172 ALA A N 1
ATOM 1346 C CA . ALA A 1 172 ? 13.723 2.550 2.249 1.00 70.19 172 ALA A CA 1
ATOM 1347 C C . ALA A 1 172 ? 13.063 2.716 3.631 1.00 70.19 172 ALA A C 1
ATOM 1349 O O . ALA A 1 172 ? 12.684 1.726 4.258 1.00 70.19 172 ALA A O 1
ATOM 1350 N N . ALA A 1 173 ? 12.869 3.957 4.091 1.00 77.56 173 ALA A N 1
ATOM 1351 C CA . ALA A 1 173 ? 12.207 4.232 5.367 1.00 77.56 173 ALA A CA 1
ATOM 1352 C C . ALA A 1 173 ? 10.742 3.778 5.381 1.00 77.56 173 ALA A C 1
ATOM 1354 O O . ALA A 1 173 ? 10.288 3.189 6.363 1.00 77.56 173 ALA A O 1
ATOM 1355 N N . TYR A 1 174 ? 10.024 3.993 4.277 1.00 77.38 174 TYR A N 1
ATOM 1356 C CA . TYR A 1 174 ? 8.669 3.483 4.096 1.00 77.38 174 TYR A CA 1
ATOM 1357 C C . TYR A 1 174 ? 8.634 1.949 4.178 1.00 77.38 174 TYR A C 1
ATOM 1359 O O . TYR A 1 174 ? 7.822 1.401 4.918 1.00 77.38 174 TYR A O 1
ATOM 1367 N N . GLY A 1 175 ? 9.569 1.254 3.519 1.00 73.00 175 GLY A N 1
ATOM 1368 C CA . GLY A 1 175 ? 9.701 -0.204 3.613 1.00 73.00 175 GLY A CA 1
ATOM 1369 C C . GLY A 1 175 ? 9.879 -0.709 5.044 1.00 73.00 175 GLY A C 1
ATOM 1370 O O . GLY A 1 175 ? 9.189 -1.642 5.457 1.00 73.00 175 GLY A O 1
ATOM 1371 N N . ILE A 1 176 ? 10.743 -0.061 5.830 1.00 76.00 176 ILE A N 1
ATOM 1372 C CA . ILE A 1 176 ? 10.952 -0.411 7.243 1.00 76.00 176 ILE A CA 1
ATOM 1373 C C . ILE A 1 176 ? 9.676 -0.174 8.058 1.00 76.00 176 ILE A C 1
ATOM 1375 O O . ILE A 1 176 ? 9.268 -1.051 8.821 1.00 76.00 176 ILE A O 1
ATOM 1379 N N . ALA A 1 177 ? 9.034 0.986 7.892 1.00 80.62 177 ALA A N 1
ATOM 1380 C CA . ALA A 1 177 ? 7.818 1.332 8.622 1.00 80.62 177 ALA A CA 1
ATOM 1381 C C . ALA A 1 177 ? 6.694 0.322 8.355 1.00 80.62 177 ALA A C 1
ATOM 1383 O O . ALA A 1 177 ? 6.079 -0.181 9.296 1.00 80.62 177 ALA A O 1
ATOM 1384 N N . VAL A 1 178 ? 6.472 -0.027 7.086 1.00 75.56 178 VAL A N 1
ATOM 1385 C CA . VAL A 1 178 ? 5.399 -0.945 6.706 1.00 75.56 178 VAL A CA 1
ATOM 1386 C C . VAL A 1 178 ? 5.687 -2.374 7.161 1.00 75.56 178 VAL A C 1
ATOM 1388 O O . VAL A 1 178 ? 4.819 -3.008 7.762 1.00 75.56 178 VAL A O 1
ATOM 1391 N N . THR A 1 179 ? 6.923 -2.849 6.998 1.00 74.81 179 THR A N 1
ATOM 1392 C CA . THR A 1 179 ? 7.333 -4.160 7.530 1.00 74.81 179 THR A CA 1
ATOM 1393 C C . THR A 1 179 ? 7.103 -4.223 9.043 1.00 74.81 179 THR A C 1
ATOM 1395 O O . THR A 1 179 ? 6.551 -5.193 9.557 1.00 74.81 179 THR A O 1
ATOM 1398 N N . GLY A 1 180 ? 7.438 -3.152 9.771 1.00 80.81 180 GLY A N 1
ATOM 1399 C CA . GLY A 1 180 ? 7.152 -3.039 11.200 1.00 80.81 180 GLY A CA 1
ATOM 1400 C C . GLY A 1 180 ? 5.656 -3.144 11.516 1.00 80.81 180 GLY A C 1
ATOM 1401 O O . GLY A 1 180 ? 5.269 -3.877 12.428 1.00 80.81 180 GLY A O 1
ATOM 1402 N N . THR A 1 181 ? 4.798 -2.470 10.744 1.00 79.75 181 THR A N 1
ATOM 1403 C CA . THR A 1 181 ? 3.340 -2.570 10.923 1.00 79.75 181 THR A CA 1
ATOM 1404 C C . THR A 1 181 ? 2.793 -3.963 10.612 1.00 79.75 181 THR A C 1
ATOM 1406 O O . THR A 1 181 ? 1.927 -4.442 11.343 1.00 79.75 181 THR A O 1
ATOM 1409 N N . MET A 1 182 ? 3.329 -4.661 9.610 1.00 77.00 182 MET A N 1
ATOM 1410 C CA . MET A 1 182 ? 2.951 -6.042 9.278 1.00 77.00 182 MET A CA 1
ATOM 1411 C C . MET A 1 182 ? 3.347 -7.020 10.390 1.00 77.00 182 MET A C 1
ATOM 1413 O O . MET A 1 182 ? 2.556 -7.872 10.797 1.00 77.00 182 MET A O 1
ATOM 1417 N N . VAL A 1 183 ? 4.536 -6.847 10.975 1.00 80.06 183 VAL A N 1
ATOM 1418 C CA . VAL A 1 183 ? 4.970 -7.638 12.135 1.00 80.06 183 VAL A CA 1
ATOM 1419 C C . VAL A 1 183 ? 4.042 -7.403 13.330 1.00 80.06 183 VAL A C 1
ATOM 1421 O O . VAL A 1 183 ? 3.577 -8.360 13.952 1.00 80.06 183 VAL A O 1
ATOM 1424 N N . LEU A 1 184 ? 3.722 -6.144 13.639 1.00 82.50 184 LEU A N 1
ATOM 1425 C CA . LEU A 1 184 ? 2.827 -5.806 14.749 1.00 82.50 184 LEU A CA 1
ATOM 1426 C C . LEU A 1 184 ? 1.413 -6.363 14.546 1.00 82.50 184 LEU A C 1
ATOM 1428 O O . LEU A 1 184 ? 0.857 -6.972 15.461 1.00 82.50 184 LEU A O 1
ATOM 1432 N N . THR A 1 185 ? 0.835 -6.193 13.357 1.00 80.12 185 THR A N 1
ATOM 1433 C CA . THR A 1 185 ? -0.503 -6.717 13.039 1.00 80.12 185 THR A CA 1
ATOM 1434 C C . THR A 1 185 ? -0.533 -8.241 13.083 1.00 80.12 185 THR A C 1
ATOM 1436 O O . THR A 1 185 ? -1.466 -8.804 13.654 1.00 80.12 185 THR A O 1
ATOM 1439 N N . THR A 1 186 ? 0.517 -8.916 12.610 1.00 79.31 186 THR A N 1
ATOM 1440 C CA . THR A 1 186 ? 0.659 -10.377 12.709 1.00 79.31 186 THR A CA 1
ATOM 1441 C C . THR A 1 186 ? 0.691 -10.843 14.165 1.00 79.31 186 THR A C 1
ATOM 1443 O O . THR A 1 186 ? -0.013 -11.789 14.532 1.00 79.31 186 THR A O 1
ATOM 1446 N N . ILE A 1 187 ? 1.444 -10.161 15.034 1.00 82.06 187 ILE A N 1
ATOM 1447 C CA . ILE A 1 187 ? 1.497 -10.469 16.473 1.00 82.06 187 ILE A CA 1
ATOM 1448 C C . ILE A 1 187 ? 0.124 -10.267 17.132 1.00 82.06 187 ILE A C 1
ATOM 1450 O O . ILE A 1 187 ? -0.341 -11.141 17.875 1.00 82.06 187 ILE A O 1
ATOM 1454 N N . LEU A 1 188 ? -0.549 -9.148 16.851 1.00 82.94 188 LEU A N 1
ATOM 1455 C CA . LEU A 1 188 ? -1.875 -8.849 17.397 1.00 82.94 188 LEU A CA 1
ATOM 1456 C C . LEU A 1 188 ? -2.917 -9.870 16.933 1.00 82.94 188 LEU A C 1
ATOM 1458 O O . LEU A 1 188 ? -3.633 -10.432 17.762 1.00 82.94 188 LEU A O 1
ATOM 1462 N N . PHE A 1 189 ? -2.961 -10.168 15.634 1.00 81.75 189 PHE A N 1
ATOM 1463 C CA . PHE A 1 189 ? -3.878 -11.150 15.060 1.00 81.75 189 PHE A CA 1
ATOM 1464 C C . PHE A 1 189 ? -3.693 -12.530 15.695 1.00 81.75 189 PHE A C 1
ATOM 1466 O O . PHE A 1 189 ? -4.653 -13.164 16.126 1.00 81.75 189 PHE A O 1
ATOM 1473 N N . THR A 1 190 ? -2.444 -12.962 15.842 1.00 79.62 190 THR A N 1
ATOM 1474 C CA . THR A 1 190 ? -2.083 -14.238 16.475 1.00 79.62 190 THR A CA 1
ATOM 1475 C C . THR A 1 190 ? -2.527 -14.291 17.933 1.00 79.62 190 THR A C 1
ATOM 1477 O O . THR A 1 190 ? -3.042 -15.309 18.404 1.00 79.62 190 THR A O 1
ATOM 1480 N N . THR A 1 191 ? -2.369 -13.179 18.651 1.00 80.50 191 THR A N 1
ATOM 1481 C CA . THR A 1 191 ? -2.807 -13.054 20.043 1.00 80.50 191 THR A CA 1
ATOM 1482 C C . THR A 1 191 ? -4.326 -13.173 20.148 1.00 80.50 191 THR A C 1
ATOM 1484 O O . THR A 1 191 ? -4.817 -13.962 20.954 1.00 80.50 191 THR A O 1
ATOM 1487 N N . VAL A 1 192 ? -5.073 -12.474 19.289 1.00 83.88 192 VAL A N 1
ATOM 1488 C CA . VAL A 1 192 ? -6.544 -12.528 19.246 1.00 83.88 192 VAL A CA 1
ATOM 1489 C C . VAL A 1 192 ? -7.045 -13.920 18.851 1.00 83.88 192 VAL A C 1
ATOM 1491 O O . VAL A 1 192 ? -7.908 -14.471 19.534 1.00 83.88 192 VAL A O 1
ATOM 1494 N N . ALA A 1 193 ? -6.476 -14.534 17.811 1.00 82.62 193 ALA A N 1
ATOM 1495 C CA . ALA A 1 193 ? -6.863 -15.869 17.353 1.00 82.62 193 ALA A CA 1
ATOM 1496 C C . ALA A 1 193 ? -6.669 -16.936 18.443 1.00 82.62 193 ALA A C 1
ATOM 1498 O O . ALA A 1 193 ? -7.471 -17.862 18.585 1.00 82.62 193 ALA A O 1
ATOM 1499 N N . ARG A 1 194 ? -5.619 -16.792 19.259 1.00 77.56 194 ARG A N 1
ATOM 1500 C CA . ARG A 1 194 ? -5.344 -17.705 20.369 1.00 77.56 194 ARG A CA 1
ATOM 1501 C C . ARG A 1 194 ? -6.207 -17.427 21.599 1.00 77.56 194 ARG A C 1
ATOM 1503 O O . ARG A 1 194 ? -6.707 -18.372 22.204 1.00 77.56 194 ARG A O 1
ATOM 1510 N N . GLN A 1 195 ? -6.325 -16.166 22.011 1.00 78.62 195 GLN A N 1
ATOM 1511 C CA . GLN A 1 195 ? -6.963 -15.806 23.281 1.00 78.62 195 GLN A CA 1
ATOM 1512 C C . GLN A 1 195 ? -8.481 -15.687 23.167 1.00 78.62 195 GLN A C 1
ATOM 1514 O O . GLN A 1 195 ? -9.180 -16.155 24.057 1.00 78.62 195 GLN A O 1
ATOM 1519 N N . ASN A 1 196 ? -8.980 -15.092 22.084 1.00 81.88 196 ASN A N 1
ATOM 1520 C CA . ASN A 1 196 ? -10.399 -14.791 21.918 1.00 81.88 196 ASN A CA 1
ATOM 1521 C C . ASN A 1 196 ? -11.131 -15.853 21.085 1.00 81.88 196 ASN A C 1
ATOM 1523 O O . ASN A 1 196 ? -12.296 -16.141 21.332 1.00 81.88 196 ASN A O 1
ATOM 1527 N N . TRP A 1 197 ? -10.458 -16.445 20.090 1.00 82.12 197 TRP A N 1
ATOM 1528 C CA . TRP A 1 197 ? -11.064 -17.462 19.213 1.00 82.12 197 TRP A CA 1
ATOM 1529 C C . TRP A 1 197 ? -10.670 -18.902 19.558 1.00 82.12 197 TRP A C 1
ATOM 1531 O O . TRP A 1 197 ? -11.214 -19.834 18.971 1.00 82.12 197 TRP A O 1
ATOM 1541 N N . HIS A 1 198 ? -9.755 -19.098 20.513 1.00 78.62 198 HIS A N 1
ATOM 1542 C CA . HIS A 1 198 ? -9.304 -20.411 20.992 1.00 78.62 198 HIS A CA 1
ATOM 1543 C C . HIS A 1 198 ? -8.834 -21.374 19.886 1.00 78.62 198 HIS A C 1
ATOM 1545 O O . HIS A 1 198 ? -9.009 -22.589 19.985 1.00 78.62 198 HIS A O 1
ATOM 1551 N N . TRP A 1 199 ? -8.218 -20.857 18.820 1.00 77.88 199 TRP A N 1
ATOM 1552 C CA . TRP A 1 199 ? -7.723 -21.701 17.733 1.00 77.88 199 TRP A CA 1
ATOM 1553 C C . TRP A 1 199 ? -6.567 -22.604 18.180 1.00 77.88 199 TRP A C 1
ATOM 1555 O O . TRP A 1 199 ? -5.768 -22.263 19.058 1.00 77.88 199 TRP A O 1
ATOM 1565 N N . ASN A 1 200 ? -6.465 -23.779 17.550 1.00 78.19 200 ASN A N 1
ATOM 1566 C CA . ASN A 1 200 ? -5.422 -24.757 17.848 1.00 78.19 200 ASN A CA 1
ATOM 1567 C C . ASN A 1 200 ? -4.025 -24.141 17.637 1.00 78.19 200 ASN A C 1
ATOM 1569 O O . ASN A 1 200 ? -3.754 -23.534 16.600 1.00 78.19 200 ASN A O 1
ATOM 1573 N N . LYS A 1 201 ? -3.117 -24.347 18.602 1.00 72.88 201 LYS A N 1
ATOM 1574 C CA . LYS A 1 201 ? -1.741 -23.819 18.602 1.00 72.88 201 LYS A CA 1
ATOM 1575 C C . LYS A 1 201 ? -0.979 -24.144 17.314 1.00 72.88 201 LYS A C 1
ATOM 1577 O O . LYS A 1 201 ? -0.187 -23.323 16.872 1.00 72.88 201 LYS A O 1
ATOM 1582 N N . PHE A 1 202 ? -1.246 -25.297 16.698 1.00 72.12 202 PHE A N 1
ATOM 1583 C CA . PHE A 1 202 ? -0.631 -25.687 15.426 1.00 72.12 202 PHE A CA 1
ATOM 1584 C C . PHE A 1 202 ? -1.114 -24.842 14.242 1.00 72.12 202 PHE A C 1
ATOM 1586 O O . PHE A 1 202 ? -0.303 -24.437 13.418 1.00 72.12 202 PHE A O 1
ATOM 1593 N N . ILE A 1 203 ? -2.409 -24.516 14.187 1.00 71.44 203 ILE A N 1
ATOM 1594 C CA . ILE A 1 203 ? -2.982 -23.648 13.145 1.00 71.44 203 ILE A CA 1
ATOM 1595 C C . ILE A 1 203 ? -2.460 -22.221 13.319 1.00 71.44 203 ILE A C 1
ATOM 1597 O O . ILE A 1 203 ? -2.087 -21.577 12.348 1.00 71.44 203 ILE A O 1
ATOM 1601 N N . VAL A 1 204 ? -2.360 -21.752 14.564 1.00 69.44 204 VAL A N 1
ATOM 1602 C CA . VAL A 1 204 ? -1.822 -20.425 14.884 1.00 69.44 204 VAL A CA 1
ATOM 1603 C C . VAL A 1 204 ? -0.324 -20.330 14.564 1.00 69.44 204 VAL A C 1
ATOM 1605 O O . VAL A 1 204 ? 0.104 -19.333 13.999 1.00 69.44 204 VAL A O 1
ATOM 1608 N N . ALA A 1 205 ? 0.474 -21.363 14.859 1.00 68.94 205 ALA A N 1
ATOM 1609 C CA . ALA A 1 205 ? 1.900 -21.396 14.519 1.00 68.94 205 ALA A CA 1
ATOM 1610 C C . ALA A 1 205 ? 2.142 -21.477 13.002 1.00 68.94 205 ALA A C 1
ATOM 1612 O O . ALA A 1 205 ? 3.041 -20.816 12.487 1.00 68.94 205 ALA A O 1
ATOM 1613 N N . LEU A 1 206 ? 1.315 -22.242 12.282 1.00 68.25 206 LEU A N 1
ATOM 1614 C CA . LEU A 1 206 ? 1.366 -22.328 10.823 1.00 68.25 206 LEU A CA 1
ATOM 1615 C C . LEU A 1 206 ? 0.951 -21.002 10.168 1.00 68.25 206 LEU A C 1
ATOM 1617 O O . LEU A 1 206 ? 1.613 -20.546 9.241 1.00 68.25 206 LEU A O 1
ATOM 1621 N N . LEU A 1 207 ? -0.078 -20.336 10.701 1.00 66.31 207 LEU A N 1
ATOM 1622 C CA . LEU A 1 207 ? -0.471 -18.993 10.273 1.00 66.31 207 LEU A CA 1
ATOM 1623 C C . LEU A 1 207 ? 0.602 -17.951 10.588 1.00 66.31 207 LEU A C 1
ATOM 1625 O O . LEU A 1 207 ? 0.842 -17.100 9.746 1.00 66.31 207 LEU A O 1
ATOM 1629 N N . PHE A 1 208 ? 1.284 -18.034 11.735 1.00 65.94 208 PHE A N 1
ATOM 1630 C CA . PHE A 1 208 ? 2.405 -17.144 12.056 1.00 65.94 208 PHE A CA 1
ATOM 1631 C C . PHE A 1 208 ? 3.545 -17.307 11.046 1.00 65.94 208 PHE A C 1
ATOM 1633 O O . PHE A 1 208 ? 4.064 -16.317 10.552 1.00 65.94 208 PHE A O 1
ATOM 1640 N N . GLY A 1 209 ? 3.890 -18.548 10.685 1.00 62.28 209 GLY A N 1
ATOM 1641 C CA . GLY A 1 209 ? 4.900 -18.830 9.663 1.00 62.28 209 GLY A CA 1
ATOM 1642 C C . GLY A 1 209 ? 4.506 -18.341 8.265 1.00 62.28 209 GLY A C 1
ATOM 1643 O O . GLY A 1 209 ? 5.348 -17.803 7.558 1.00 62.28 209 GLY A O 1
ATOM 1644 N N . CYS A 1 210 ? 3.234 -18.476 7.874 1.00 57.47 210 CYS A N 1
ATOM 1645 C CA . CYS A 1 210 ? 2.739 -17.973 6.588 1.00 57.47 210 CYS A CA 1
ATOM 1646 C C . CYS A 1 210 ? 2.565 -16.445 6.547 1.00 57.47 210 CYS A C 1
ATOM 1648 O O . CYS A 1 210 ? 2.815 -15.853 5.505 1.00 57.47 210 CYS A O 1
ATOM 1650 N N . LEU A 1 211 ? 2.153 -15.804 7.646 1.00 54.75 211 LEU A N 1
ATOM 1651 C CA . LEU A 1 211 ? 1.992 -14.344 7.740 1.00 54.75 211 LEU A CA 1
ATOM 1652 C C . LEU A 1 211 ? 3.333 -13.615 7.877 1.00 54.75 211 LEU A C 1
ATOM 1654 O O . LEU A 1 211 ? 3.463 -12.508 7.384 1.00 54.75 211 LEU A O 1
ATOM 1658 N N . TYR A 1 212 ? 4.344 -14.231 8.498 1.00 47.94 212 TYR A N 1
ATOM 1659 C CA . TYR A 1 212 ? 5.696 -13.659 8.600 1.00 47.94 212 TYR A CA 1
ATOM 1660 C C . TYR A 1 212 ? 6.466 -13.688 7.265 1.00 47.94 212 TYR A C 1
ATOM 1662 O O . TYR A 1 212 ? 7.488 -13.024 7.124 1.00 47.94 212 TYR A O 1
ATOM 1670 N N . VAL A 1 213 ? 5.995 -14.487 6.301 1.00 41.81 213 VAL A N 1
ATOM 1671 C CA . VAL A 1 213 ? 6.537 -14.580 4.931 1.00 41.81 213 VAL A CA 1
ATOM 1672 C C . VAL A 1 213 ? 5.743 -13.696 3.950 1.00 41.81 213 VAL A C 1
ATOM 1674 O O . VAL A 1 213 ? 6.079 -13.643 2.767 1.00 41.81 213 VAL A O 1
ATOM 1677 N N . HIS A 1 214 ? 4.717 -12.990 4.435 1.00 40.56 214 HIS A N 1
ATOM 1678 C CA . HIS A 1 214 ? 3.953 -12.012 3.665 1.00 40.56 214 HIS A CA 1
ATOM 1679 C C . HIS A 1 214 ? 4.529 -10.600 3.752 1.00 40.56 214 HIS A C 1
ATOM 1681 O O . HIS A 1 214 ? 5.073 -10.238 4.819 1.00 40.56 214 HIS A O 1
#

Radius of gyration: 20.89 Å; chains: 1; bounding box: 48×46×52 Å

InterPro domains:
  IPR003855 Potassium transporter [PTHR30540] (2-208)
  IPR053951 K+ potassium transporter, integral membrane domain [PF02705] (2-212)